Protein AF-G7HXC8-F1 (afdb_monomer)

Mean predicted aligned error: 6.3 Å

Foldseek 3Di:
DAEAEEEAAPDPPDDPVLLVLLLCLLCVVVVHDPLEYEYEYEHEQVVQQVVCCVPVVDGGHDFKDADADPCPDVVSLPADPPGPGSHRHYLTYMYGYLVLLCLLCVVLVHDSSLSSSLRSSLNSCVSVVQDCPDVVSQVVSLVSSLVSSVVSVVVCVVVVHDPDDDDDDQSSSDRVVSVVVSVVVSVVVVD

Radius of gyration: 16.71 Å; Cα contacts (8 Å, |Δi|>4): 286; chains: 1; bounding box: 44×48×40 Å

Solvent-accessible surface area (backbone atoms only — not comparable to full-atom values): 10752 Å² total; per-residue (Å²): 92,48,73,49,79,45,83,68,35,85,63,86,80,76,57,67,71,56,49,53,50,48,41,53,44,47,43,51,75,69,70,49,67,53,60,28,35,37,41,37,36,33,30,34,65,68,58,39,19,55,48,32,35,73,75,70,75,38,87,58,62,58,46,67,50,59,48,58,38,85,62,72,47,92,86,50,73,60,47,49,100,90,37,93,55,57,66,64,45,51,42,28,39,34,40,34,17,63,75,49,32,38,53,51,13,61,76,54,70,52,53,46,70,53,39,52,46,49,50,43,40,49,32,53,40,42,46,73,68,49,55,57,91,45,78,67,40,30,54,51,46,41,50,49,42,43,49,47,54,54,50,48,54,53,48,30,56,74,70,75,47,79,91,68,82,83,79,86,55,72,59,74,56,48,51,67,71,56,46,53,58,48,49,59,56,51,54,64,77,76,110

pLDDT: mean 87.11, std 13.37, range [40.25, 97.75]

Sequence (191 aa):
MSIEFFNESGFDGVNEEMLIDVASFALGAMDVSPDVELTMTCVDLETIEELHVRWMDLEGPTDVMSFPMDELTPGAMSPRPDSPEAGPAMLGDIVLCPAFAERQAQAAGHSLSHELALLTT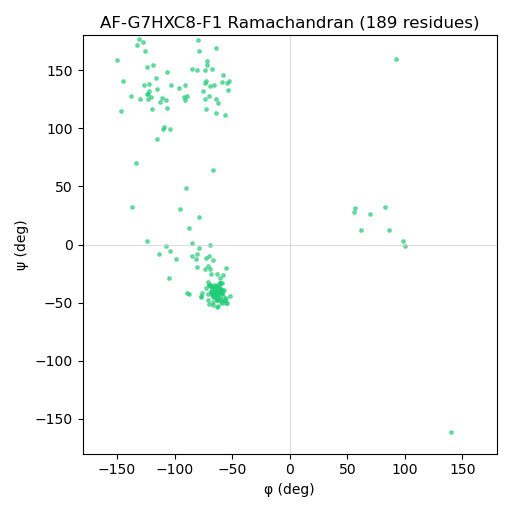HGCLHLLGYDHGTPAEEQEMFALQNELLADWYDSLAKRGLTFQPKPSGPKAFPSAADRETLDEQIDTDFN

Organism: NCBI:txid1110505

Structure (mmCIF, N/CA/C/O backbone):
data_AF-G7HXC8-F1
#
_entry.id   AF-G7HXC8-F1
#
loop_
_atom_site.group_PDB
_atom_site.id
_atom_site.type_symbol
_atom_site.label_atom_id
_atom_site.label_alt_id
_atom_site.label_comp_id
_atom_site.label_asym_id
_atom_site.label_entity_id
_atom_site.label_seq_id
_atom_site.pdbx_PDB_ins_code
_atom_site.Cartn_x
_atom_site.Cartn_y
_atom_site.Cartn_z
_atom_site.occupancy
_atom_site.B_iso_or_equiv
_atom_site.auth_seq_id
_atom_site.auth_comp_id
_atom_site.auth_asym_id
_atom_site.auth_atom_id
_atom_site.pdbx_PDB_model_num
ATOM 1 N N . MET A 1 1 ? -8.671 -15.935 -6.883 1.00 81.31 1 MET A N 1
ATOM 2 C CA . MET A 1 1 ? -7.461 -15.218 -6.453 1.00 81.31 1 MET A CA 1
ATOM 3 C C . MET A 1 1 ? -7.061 -15.818 -5.135 1.00 81.31 1 MET A C 1
ATOM 5 O O . MET A 1 1 ? -7.943 -15.995 -4.297 1.00 81.31 1 MET A O 1
ATOM 9 N N . SER A 1 2 ? -5.802 -16.212 -5.000 1.00 89.06 2 SER A N 1
ATOM 10 C CA . SER A 1 2 ? -5.265 -16.724 -3.744 1.00 89.06 2 SER A CA 1
ATOM 11 C C . SER A 1 2 ? -4.367 -15.646 -3.152 1.00 89.06 2 SER A C 1
ATOM 13 O O . SER A 1 2 ? -3.409 -15.234 -3.801 1.00 89.06 2 SER A O 1
ATOM 15 N N . ILE A 1 3 ? -4.722 -15.145 -1.971 1.00 93.44 3 ILE A N 1
ATOM 16 C CA . ILE A 1 3 ? -3.914 -14.173 -1.234 1.00 93.44 3 ILE A CA 1
ATOM 17 C C . ILE A 1 3 ? -3.560 -14.819 0.098 1.00 93.44 3 ILE A C 1
ATOM 19 O O . ILE A 1 3 ? -4.457 -15.127 0.887 1.00 93.44 3 ILE A O 1
ATOM 23 N N . GLU A 1 4 ? -2.272 -15.047 0.327 1.00 94.62 4 GLU A N 1
ATOM 24 C CA . GLU A 1 4 ? -1.758 -15.522 1.608 1.00 94.62 4 GLU A CA 1
ATOM 25 C C . GLU A 1 4 ? -1.269 -14.332 2.429 1.00 94.62 4 GLU A C 1
ATOM 27 O O . GLU A 1 4 ? -0.588 -13.450 1.908 1.00 94.62 4 GLU A O 1
ATOM 32 N N . PHE A 1 5 ? -1.634 -14.296 3.710 1.00 95.88 5 PHE A N 1
ATOM 33 C CA . PHE A 1 5 ? -1.244 -13.227 4.620 1.00 95.88 5 PHE A CA 1
ATOM 34 C C . PHE A 1 5 ? -0.498 -13.795 5.828 1.00 95.88 5 PHE A C 1
ATOM 36 O O . PHE A 1 5 ? -0.999 -14.702 6.497 1.00 95.88 5 PHE A O 1
ATOM 43 N N . PHE A 1 6 ? 0.670 -13.232 6.129 1.00 96.19 6 PHE A N 1
ATOM 44 C CA . PHE A 1 6 ? 1.490 -13.593 7.282 1.00 96.19 6 PHE A CA 1
ATOM 45 C C . PHE A 1 6 ? 1.759 -12.362 8.146 1.00 96.19 6 PHE A C 1
ATOM 47 O O . PHE A 1 6 ? 2.287 -11.357 7.674 1.00 96.19 6 PHE A O 1
ATOM 54 N N . ASN A 1 7 ? 1.424 -12.434 9.435 1.00 95.38 7 ASN A N 1
ATOM 55 C CA . ASN A 1 7 ? 1.772 -11.383 10.387 1.00 95.38 7 ASN A CA 1
ATOM 56 C C . ASN A 1 7 ? 2.945 -11.813 11.270 1.00 95.38 7 ASN A C 1
ATOM 58 O O . ASN A 1 7 ? 2.761 -12.514 12.265 1.00 95.38 7 ASN A O 1
ATOM 62 N N . GLU A 1 8 ? 4.140 -11.352 10.922 1.00 94.56 8 GLU A N 1
ATOM 63 C CA . GLU A 1 8 ? 5.376 -11.587 11.675 1.00 94.56 8 GLU A CA 1
ATOM 64 C C . GLU A 1 8 ? 5.856 -10.329 12.413 1.00 94.56 8 GLU A C 1
ATOM 66 O O . GLU A 1 8 ? 6.826 -10.378 13.159 1.00 94.56 8 GLU A O 1
ATOM 71 N N . SER A 1 9 ? 5.141 -9.209 12.276 1.00 91.81 9 SER A N 1
ATOM 72 C CA . SER A 1 9 ? 5.542 -7.918 12.847 1.00 91.81 9 SER A CA 1
ATOM 73 C C . SER A 1 9 ? 5.426 -7.830 14.370 1.00 91.81 9 SER A C 1
ATOM 75 O O . SER A 1 9 ? 5.959 -6.904 14.979 1.00 91.81 9 SER A O 1
ATOM 77 N N . GLY A 1 10 ? 4.652 -8.726 14.993 1.00 89.62 10 GLY A N 1
ATOM 78 C CA . GLY A 1 10 ? 4.292 -8.624 16.412 1.00 89.62 10 GLY A CA 1
ATOM 79 C C . GLY A 1 10 ? 3.483 -7.366 16.763 1.00 89.62 10 GLY A C 1
ATOM 80 O O . GLY A 1 10 ? 3.334 -7.052 17.944 1.00 89.62 10 GLY A O 1
ATOM 81 N N . PHE A 1 11 ? 2.978 -6.644 15.757 1.00 90.25 11 PHE A N 1
ATOM 82 C CA . PHE A 1 11 ? 2.294 -5.371 15.917 1.00 90.25 11 PHE A CA 1
ATOM 83 C C . PHE A 1 11 ? 0.781 -5.567 16.080 1.00 90.25 11 PHE A C 1
ATOM 85 O O . PHE A 1 11 ? 0.112 -6.165 15.230 1.00 90.25 11 PHE A O 1
ATOM 92 N N . ASP A 1 12 ? 0.226 -5.036 17.170 1.00 87.50 12 ASP A N 1
ATOM 93 C CA . ASP A 1 12 ? -1.214 -5.064 17.424 1.00 87.50 12 ASP A CA 1
ATOM 94 C C . ASP A 1 12 ? -1.958 -4.089 16.492 1.00 87.50 12 ASP A C 1
ATOM 96 O O . ASP A 1 12 ? -1.521 -2.967 16.256 1.00 87.50 12 ASP A O 1
ATOM 100 N N . GLY A 1 13 ? -3.136 -4.479 15.996 1.00 85.38 13 GLY A N 1
ATOM 101 C CA . GLY A 1 13 ? -4.000 -3.592 15.199 1.00 85.38 13 GLY A CA 1
ATOM 102 C C . GLY A 1 13 ? -3.910 -3.767 13.680 1.00 85.38 13 GLY A C 1
ATOM 103 O O . GLY A 1 13 ? -4.615 -3.069 12.946 1.00 85.38 13 GLY A O 1
ATOM 104 N N . VAL A 1 14 ? -3.120 -4.731 13.203 1.00 93.88 14 VAL A N 1
ATOM 105 C CA . VAL A 1 14 ? -3.188 -5.213 11.816 1.00 93.88 14 VAL A CA 1
ATOM 106 C C . VAL A 1 14 ? -4.491 -5.994 11.613 1.00 93.88 14 VAL A C 1
ATOM 108 O O . VAL A 1 14 ? -4.804 -6.904 12.379 1.00 93.88 14 VAL A O 1
ATOM 111 N N . ASN A 1 15 ? -5.266 -5.631 10.590 1.00 95.50 15 ASN A N 1
ATOM 112 C CA . ASN A 1 15 ? -6.496 -6.331 10.220 1.00 95.50 15 ASN A CA 1
ATOM 113 C C . ASN A 1 15 ? -6.279 -7.085 8.904 1.00 95.50 15 ASN A C 1
ATOM 115 O O . ASN A 1 15 ? -6.324 -6.489 7.832 1.00 95.50 15 ASN A O 1
ATOM 119 N N . GLU A 1 16 ? -6.054 -8.391 9.006 1.00 95.50 16 GLU A N 1
ATOM 120 C CA . GLU A 1 16 ? -5.715 -9.259 7.872 1.00 95.50 16 GLU A CA 1
ATOM 121 C C . GLU A 1 16 ? -6.855 -9.345 6.847 1.00 95.50 16 GLU A C 1
ATOM 123 O O . GLU A 1 16 ? -6.623 -9.238 5.646 1.00 95.50 16 GLU A O 1
ATOM 128 N N . GLU A 1 17 ? -8.104 -9.463 7.314 1.00 96.19 17 GLU A N 1
ATOM 129 C CA . GLU A 1 17 ? -9.287 -9.535 6.446 1.00 96.19 17 GLU A CA 1
ATOM 130 C C . GLU A 1 17 ? -9.428 -8.267 5.596 1.00 96.19 17 GLU A C 1
ATOM 132 O O . GLU A 1 17 ? -9.717 -8.339 4.403 1.00 96.19 17 GLU A O 1
ATOM 137 N N . MET A 1 18 ? -9.170 -7.106 6.201 1.00 96.94 18 MET A N 1
ATOM 138 C CA . MET A 1 18 ? -9.193 -5.820 5.511 1.00 96.94 18 MET A CA 1
ATOM 139 C C . MET A 1 18 ? -8.110 -5.731 4.429 1.00 96.94 18 MET A C 1
ATOM 141 O O . MET A 1 18 ? -8.404 -5.271 3.326 1.00 96.94 18 MET A O 1
ATOM 145 N N . LEU A 1 19 ? -6.893 -6.203 4.721 1.00 97.50 19 LEU A N 1
ATOM 146 C CA . LEU A 1 19 ? -5.766 -6.168 3.782 1.00 97.50 19 LEU A CA 1
ATOM 147 C C . LEU A 1 19 ? -5.978 -7.110 2.594 1.00 97.50 19 LEU A C 1
ATOM 149 O O . LEU A 1 19 ? -5.755 -6.728 1.446 1.00 97.50 19 LEU A O 1
ATOM 153 N N . ILE A 1 20 ? -6.508 -8.305 2.852 1.00 97.06 20 ILE A N 1
ATOM 154 C CA . ILE A 1 20 ? -6.885 -9.249 1.797 1.00 97.06 20 ILE A CA 1
ATOM 155 C C . ILE A 1 20 ? -8.023 -8.677 0.936 1.00 97.06 20 ILE A C 1
ATOM 157 O O . ILE A 1 20 ? -7.990 -8.817 -0.289 1.00 97.06 20 ILE A O 1
ATOM 161 N N . ASP A 1 21 ? -9.026 -8.026 1.538 1.00 97.56 21 ASP A N 1
ATOM 162 C CA . ASP A 1 21 ? -10.166 -7.461 0.802 1.00 97.56 21 ASP A CA 1
ATOM 163 C C . ASP A 1 21 ? -9.754 -6.278 -0.089 1.00 97.56 21 ASP A C 1
ATOM 165 O O . ASP A 1 21 ? -10.160 -6.239 -1.252 1.00 97.56 21 ASP A O 1
ATOM 169 N N . VAL A 1 22 ? -8.917 -5.355 0.407 1.00 97.75 22 VAL A N 1
ATOM 170 C CA . VAL A 1 22 ? -8.426 -4.224 -0.402 1.00 97.75 22 VAL A CA 1
ATOM 171 C C . VAL A 1 22 ? -7.498 -4.687 -1.526 1.00 97.75 22 VAL A C 1
ATOM 173 O O . VAL A 1 22 ? -7.668 -4.235 -2.656 1.00 97.75 22 VAL A O 1
ATOM 176 N N . ALA A 1 23 ? -6.594 -5.643 -1.273 1.00 97.06 23 ALA A N 1
ATOM 177 C CA . ALA A 1 23 ? -5.738 -6.217 -2.313 1.00 97.06 23 ALA A CA 1
ATOM 178 C C . ALA A 1 23 ? -6.567 -6.934 -3.391 1.00 97.06 23 ALA A C 1
ATOM 180 O O . ALA A 1 23 ? -6.403 -6.684 -4.585 1.00 97.06 23 ALA A O 1
ATOM 181 N N . SER A 1 24 ? -7.530 -7.765 -2.972 1.00 96.12 24 SER A N 1
ATOM 182 C CA . SER A 1 24 ? -8.457 -8.447 -3.888 1.00 96.12 24 SER A CA 1
ATOM 183 C C . SER A 1 24 ? -9.254 -7.455 -4.733 1.00 96.12 24 SER A C 1
ATOM 185 O O . SER A 1 24 ? -9.476 -7.686 -5.922 1.00 96.12 24 SER A O 1
ATOM 187 N N . PHE A 1 25 ? -9.705 -6.354 -4.123 1.00 97.06 25 PHE A N 1
ATOM 188 C CA . PHE A 1 25 ? -10.437 -5.308 -4.822 1.00 97.06 25 PHE A CA 1
ATOM 189 C C . PHE A 1 25 ? -9.556 -4.587 -5.842 1.00 97.06 25 PHE A C 1
ATOM 191 O O . PHE A 1 25 ? -9.966 -4.469 -6.993 1.00 97.06 25 PHE A O 1
ATOM 198 N N . ALA A 1 26 ? -8.362 -4.140 -5.443 1.00 96.44 26 ALA A N 1
ATOM 199 C CA . ALA A 1 26 ? -7.441 -3.415 -6.312 1.00 96.44 26 ALA A CA 1
ATOM 200 C C . ALA A 1 26 ? -7.048 -4.259 -7.533 1.00 96.44 26 ALA A C 1
ATOM 202 O O . ALA A 1 26 ? -7.210 -3.814 -8.666 1.00 96.44 26 ALA A O 1
ATOM 203 N N . LEU A 1 27 ? -6.630 -5.511 -7.324 1.00 94.38 27 LEU A N 1
ATOM 204 C CA . LEU A 1 27 ? -6.273 -6.418 -8.418 1.00 94.38 27 LEU A CA 1
ATOM 205 C C . LEU A 1 27 ? -7.479 -6.748 -9.312 1.00 94.38 27 LEU A C 1
ATOM 207 O O . LEU A 1 27 ? -7.360 -6.765 -10.535 1.00 94.38 27 LEU A O 1
ATOM 211 N N . GLY A 1 28 ? -8.657 -6.966 -8.722 1.00 94.19 28 GLY A N 1
ATOM 212 C CA . GLY A 1 28 ? -9.883 -7.220 -9.480 1.00 94.19 28 GLY A CA 1
ATOM 213 C C . GLY A 1 28 ? -10.341 -6.021 -10.317 1.00 94.19 28 GLY A C 1
ATOM 214 O O . GLY A 1 28 ? -10.808 -6.206 -11.436 1.00 94.19 28 GLY A O 1
ATOM 215 N N . ALA A 1 29 ? -10.189 -4.797 -9.803 1.00 94.69 29 ALA A N 1
ATOM 216 C CA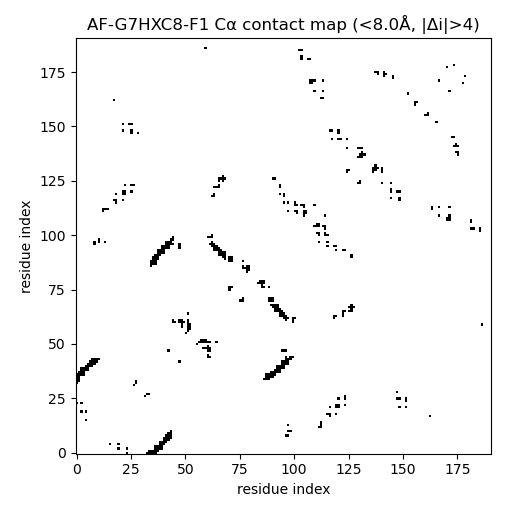 . ALA A 1 29 ? -10.494 -3.565 -10.531 1.00 94.69 29 ALA A CA 1
ATOM 217 C C . ALA A 1 29 ? -9.523 -3.314 -11.698 1.00 94.69 29 ALA A C 1
ATOM 219 O O . ALA A 1 29 ? -9.905 -2.688 -12.683 1.00 94.69 29 ALA A O 1
ATOM 220 N N . MET A 1 30 ? -8.305 -3.854 -11.609 1.00 93.31 30 MET A N 1
ATOM 221 C CA . MET A 1 30 ? -7.284 -3.826 -12.661 1.00 93.31 30 MET A CA 1
ATOM 222 C C . MET A 1 30 ? -7.391 -5.003 -13.650 1.00 93.31 30 MET A C 1
ATOM 224 O O . MET A 1 30 ? -6.452 -5.261 -14.401 1.00 93.31 30 MET A O 1
ATOM 228 N N . ASP A 1 31 ? -8.517 -5.730 -13.651 1.00 89.31 31 ASP A N 1
ATOM 229 C CA . ASP A 1 31 ? -8.783 -6.890 -14.518 1.00 89.31 31 ASP A CA 1
ATOM 230 C C . ASP A 1 31 ? -7.726 -8.013 -14.410 1.00 89.31 31 ASP A C 1
ATOM 232 O O . ASP A 1 31 ? -7.509 -8.794 -15.344 1.00 89.31 31 ASP A O 1
ATOM 236 N N . VAL A 1 32 ? -7.073 -8.140 -13.249 1.00 87.62 32 VAL A N 1
ATOM 237 C CA . VAL A 1 32 ? -6.122 -9.226 -12.987 1.00 87.62 32 VAL A CA 1
ATOM 238 C C . VAL A 1 32 ? -6.874 -10.551 -12.891 1.00 87.62 32 VAL A C 1
ATOM 240 O O . VAL A 1 32 ? -7.924 -10.658 -12.250 1.00 87.62 32 VAL A O 1
ATOM 243 N N . SER A 1 33 ? -6.322 -11.589 -13.526 1.00 84.62 33 SER A N 1
ATOM 244 C CA . SER A 1 33 ? -6.901 -12.933 -13.491 1.00 84.62 33 SER A CA 1
ATOM 245 C C . SER A 1 33 ? -7.109 -13.403 -12.046 1.00 84.62 33 SER A C 1
ATOM 247 O O . SER A 1 33 ? -6.224 -13.230 -11.210 1.00 84.62 33 SER A O 1
ATOM 249 N N . PRO A 1 34 ? -8.230 -14.068 -11.722 1.00 82.69 34 PRO A N 1
ATOM 250 C CA . PRO A 1 34 ? -8.385 -14.707 -10.424 1.00 82.69 34 PRO A CA 1
ATOM 251 C C . PRO A 1 34 ? -7.416 -15.886 -10.231 1.00 82.69 34 PRO A C 1
ATOM 253 O O . PRO A 1 34 ? -7.268 -16.337 -9.099 1.00 82.69 34 PRO A O 1
ATOM 256 N N . ASP A 1 35 ? -6.754 -16.375 -11.276 1.00 83.94 35 ASP A N 1
ATOM 257 C CA . ASP A 1 35 ? -5.786 -17.475 -11.199 1.00 83.94 35 ASP A CA 1
ATOM 258 C C . ASP A 1 35 ? -4.359 -16.950 -10.954 1.00 83.94 35 ASP A C 1
ATOM 260 O O . ASP A 1 35 ? -3.415 -17.316 -11.655 1.00 83.94 35 ASP A O 1
ATOM 264 N N . VAL A 1 36 ? -4.220 -16.055 -9.971 1.00 85.44 36 VAL A N 1
ATOM 265 C CA . VAL A 1 36 ? -2.932 -15.537 -9.487 1.00 85.44 36 VAL A CA 1
ATOM 266 C C . VAL A 1 36 ? -2.772 -15.751 -7.984 1.00 85.44 36 VAL A C 1
ATOM 268 O O . VAL A 1 36 ? -3.765 -15.807 -7.242 1.00 85.44 36 VAL A O 1
ATOM 271 N N . GLU A 1 37 ? -1.514 -15.856 -7.564 1.00 89.81 37 GLU A N 1
ATOM 272 C CA . GLU A 1 37 ? -1.070 -15.969 -6.173 1.00 89.81 37 GLU A CA 1
ATOM 273 C C . GLU A 1 37 ? -0.329 -14.691 -5.747 1.00 89.81 37 GLU A C 1
ATOM 275 O O . GLU A 1 37 ? 0.608 -14.260 -6.421 1.00 89.81 37 GLU A O 1
ATOM 280 N N . LEU A 1 38 ? -0.767 -14.086 -4.639 1.00 92.94 38 LEU A N 1
ATOM 281 C CA . LEU A 1 38 ? -0.138 -12.936 -3.981 1.00 92.94 38 LEU A CA 1
ATOM 282 C C . LEU A 1 38 ? 0.201 -13.317 -2.538 1.00 92.94 38 LEU A C 1
ATOM 284 O O . LEU A 1 38 ? -0.675 -13.794 -1.813 1.00 92.94 38 LEU A O 1
ATOM 288 N N . THR A 1 39 ? 1.424 -13.031 -2.101 1.00 95.75 39 THR A N 1
ATOM 289 C CA . THR A 1 39 ? 1.787 -13.105 -0.681 1.00 95.75 39 THR A CA 1
ATOM 290 C C . THR A 1 39 ? 1.850 -11.707 -0.092 1.00 95.75 39 THR A C 1
ATOM 292 O O . THR A 1 39 ? 2.413 -10.788 -0.683 1.00 95.75 39 THR A O 1
ATOM 295 N N . MET A 1 40 ? 1.307 -11.539 1.105 1.00 96.94 40 MET A N 1
ATOM 296 C CA . MET A 1 40 ? 1.439 -10.324 1.891 1.00 96.94 40 MET A CA 1
ATOM 297 C C . MET A 1 40 ? 2.020 -10.663 3.259 1.00 96.94 40 MET A C 1
ATOM 299 O O . MET A 1 40 ? 1.492 -11.524 3.960 1.00 96.94 40 MET A O 1
ATOM 303 N N . THR A 1 41 ? 3.068 -9.955 3.668 1.00 97.44 41 THR A N 1
ATOM 304 C CA . THR A 1 41 ? 3.729 -10.192 4.954 1.00 97.44 41 THR A CA 1
ATOM 305 C C . THR A 1 41 ? 3.890 -8.889 5.718 1.00 97.44 41 THR A C 1
ATOM 307 O O . THR A 1 41 ? 4.494 -7.943 5.223 1.00 97.44 41 THR A O 1
ATOM 310 N N . CYS A 1 42 ? 3.391 -8.829 6.950 1.00 97.62 42 CYS A N 1
ATOM 311 C CA . CYS A 1 42 ? 3.743 -7.758 7.876 1.00 97.62 42 CYS A CA 1
ATOM 312 C C . CYS A 1 42 ? 4.982 -8.149 8.678 1.00 97.62 42 CYS A C 1
ATOM 314 O O . CYS A 1 42 ? 4.979 -9.198 9.318 1.00 97.62 42 CYS A O 1
ATOM 316 N N . VAL A 1 43 ? 5.994 -7.285 8.706 1.00 97.31 43 VAL A N 1
ATOM 317 C CA . VAL A 1 43 ? 7.255 -7.489 9.435 1.00 97.31 43 VAL A CA 1
ATOM 318 C C . VAL A 1 43 ? 7.548 -6.319 10.379 1.00 97.31 43 VAL A C 1
ATOM 320 O O . VAL A 1 43 ? 6.887 -5.278 10.326 1.00 97.31 43 VAL A O 1
ATOM 323 N N . ASP A 1 44 ? 8.502 -6.503 11.289 1.00 95.75 44 ASP A N 1
ATOM 324 C CA . ASP A 1 44 ? 8.968 -5.437 12.176 1.00 95.75 44 ASP A CA 1
ATOM 325 C C . ASP A 1 44 ? 9.967 -4.490 11.478 1.00 95.75 44 ASP A C 1
ATOM 327 O O . ASP A 1 44 ? 10.310 -4.658 10.306 1.00 95.75 44 ASP A O 1
ATOM 331 N N . LEU A 1 45 ? 10.384 -3.440 12.191 1.00 94.12 45 LEU A N 1
ATOM 332 C CA . LEU A 1 45 ? 11.286 -2.410 11.661 1.00 94.12 45 LEU A CA 1
ATOM 333 C C . LEU A 1 45 ? 12.677 -2.958 11.317 1.00 94.12 45 LEU A C 1
ATOM 335 O O . LEU A 1 45 ? 13.228 -2.590 10.288 1.00 94.12 45 LEU A O 1
ATOM 339 N N . GLU A 1 46 ? 13.225 -3.833 12.164 1.00 94.06 46 GLU A N 1
ATOM 340 C CA . GLU A 1 46 ? 14.555 -4.423 11.959 1.00 94.06 46 GLU A CA 1
ATOM 341 C C . GLU A 1 46 ? 14.555 -5.290 10.696 1.00 94.06 46 GLU A C 1
ATOM 343 O O . GLU A 1 46 ? 15.412 -5.147 9.828 1.00 94.06 46 GLU A O 1
ATOM 348 N N . THR A 1 47 ? 13.522 -6.117 10.535 1.00 94.75 47 THR A N 1
ATOM 349 C CA . THR A 1 47 ? 13.372 -6.995 9.375 1.00 94.75 47 THR A CA 1
ATOM 350 C C . THR A 1 47 ? 13.204 -6.204 8.079 1.00 94.75 47 THR A C 1
ATOM 352 O O . THR A 1 47 ? 13.825 -6.553 7.073 1.00 94.75 47 THR A O 1
ATOM 355 N N . ILE A 1 48 ? 12.378 -5.147 8.060 1.00 94.44 48 ILE A N 1
ATOM 356 C CA . ILE A 1 48 ? 12.189 -4.375 6.823 1.00 94.44 48 ILE A CA 1
ATOM 357 C C . ILE A 1 48 ? 13.433 -3.564 6.457 1.00 94.44 48 ILE A C 1
ATOM 359 O O . ILE A 1 48 ? 13.750 -3.467 5.278 1.00 94.44 48 ILE A O 1
ATOM 363 N N . GLU A 1 49 ? 14.176 -3.048 7.438 1.00 93.75 49 GLU A N 1
ATOM 364 C CA . GLU A 1 49 ? 15.460 -2.376 7.208 1.00 93.75 49 GLU A CA 1
ATOM 365 C C . GLU A 1 49 ? 16.497 -3.343 6.616 1.00 93.75 49 GLU A C 1
ATOM 367 O O . GLU A 1 49 ? 17.147 -3.027 5.617 1.00 93.75 49 GLU A O 1
ATOM 372 N N . GLU A 1 50 ? 16.605 -4.564 7.153 1.00 93.69 50 GLU A N 1
ATOM 373 C CA . GLU A 1 50 ? 17.480 -5.596 6.586 1.00 93.69 50 GLU A CA 1
ATOM 374 C C . GLU A 1 50 ? 17.113 -5.932 5.133 1.00 93.69 50 GLU A C 1
ATOM 376 O O . GLU A 1 50 ? 17.999 -6.109 4.288 1.00 93.69 50 GLU A O 1
ATOM 381 N N . LEU A 1 51 ? 15.815 -6.023 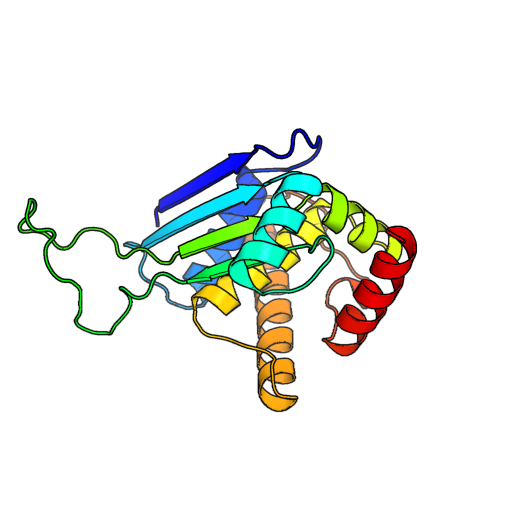4.823 1.00 93.25 51 LEU A N 1
ATOM 382 C CA . LEU A 1 51 ? 15.333 -6.257 3.462 1.00 93.25 51 LEU A CA 1
ATOM 383 C C . LEU A 1 51 ? 15.625 -5.067 2.544 1.00 93.25 51 LEU A C 1
ATOM 385 O O . LEU A 1 51 ? 16.062 -5.282 1.411 1.00 93.25 51 LEU A O 1
ATOM 389 N N . HIS A 1 52 ? 15.427 -3.843 3.028 1.00 92.62 52 HIS A N 1
ATOM 390 C CA . HIS A 1 52 ? 15.655 -2.615 2.276 1.00 92.62 52 HIS A CA 1
ATOM 391 C C . HIS A 1 52 ? 17.126 -2.487 1.866 1.00 92.62 52 HIS A C 1
ATOM 393 O O . HIS A 1 52 ? 17.427 -2.351 0.677 1.00 92.62 52 HIS A O 1
ATOM 399 N N . VAL A 1 53 ? 18.053 -2.717 2.801 1.00 92.50 53 VAL A N 1
ATOM 400 C CA . VAL A 1 53 ? 19.493 -2.761 2.509 1.00 92.50 53 VAL A CA 1
ATOM 401 C C . VAL A 1 53 ? 19.820 -3.906 1.551 1.00 92.50 53 VAL A C 1
ATOM 403 O O . VAL A 1 53 ? 20.524 -3.723 0.560 1.00 92.50 53 VAL A O 1
ATOM 406 N N . ARG A 1 54 ? 19.304 -5.112 1.812 1.00 92.06 54 ARG A N 1
ATOM 407 C CA . ARG A 1 54 ? 19.655 -6.307 1.034 1.00 92.06 54 ARG A CA 1
ATOM 408 C C . ARG A 1 54 ? 19.212 -6.236 -0.426 1.00 92.06 54 ARG A C 1
ATOM 410 O O . ARG A 1 54 ? 19.914 -6.775 -1.284 1.00 92.06 54 ARG A O 1
ATOM 417 N N . TRP A 1 55 ? 18.040 -5.668 -0.692 1.00 89.75 55 TRP A N 1
ATOM 418 C CA . TRP A 1 55 ? 17.421 -5.694 -2.018 1.00 89.75 55 TRP A CA 1
ATOM 419 C C . TRP A 1 55 ? 17.508 -4.365 -2.766 1.00 89.75 55 TRP A C 1
ATOM 421 O O . TRP A 1 55 ? 17.556 -4.395 -3.994 1.00 89.75 55 TRP A O 1
ATOM 431 N N . MET A 1 56 ? 17.555 -3.231 -2.061 1.00 87.12 56 MET A N 1
ATOM 432 C CA . MET A 1 56 ? 17.598 -1.895 -2.669 1.00 87.12 56 MET A CA 1
ATOM 433 C C . MET A 1 56 ? 18.919 -1.148 -2.432 1.00 87.12 56 MET A C 1
ATOM 435 O O . MET A 1 56 ? 19.133 -0.125 -3.074 1.00 87.12 56 MET A O 1
ATOM 439 N N . ASP A 1 57 ? 19.826 -1.664 -1.588 1.00 88.88 57 ASP A N 1
ATOM 440 C CA . ASP A 1 57 ? 21.091 -0.998 -1.207 1.00 88.88 57 ASP A CA 1
ATOM 441 C C . ASP A 1 57 ? 20.858 0.400 -0.592 1.00 88.88 57 ASP A C 1
ATOM 443 O O . ASP A 1 57 ? 21.663 1.319 -0.751 1.00 88.88 57 ASP A O 1
ATOM 447 N N . LEU A 1 58 ? 19.723 0.558 0.101 1.00 85.06 58 LEU A N 1
ATOM 448 C CA . LEU A 1 58 ? 19.308 1.775 0.797 1.00 85.06 58 LEU A CA 1
ATOM 449 C C . LEU A 1 58 ? 19.255 1.517 2.306 1.00 85.06 58 LEU A C 1
ATOM 451 O O . LEU A 1 58 ? 18.745 0.491 2.751 1.00 85.06 58 LEU A O 1
ATOM 455 N N . GLU A 1 59 ? 19.820 2.439 3.086 1.00 87.56 59 GLU A N 1
ATOM 456 C CA . GLU A 1 59 ? 19.829 2.369 4.551 1.00 87.56 59 GLU A CA 1
ATOM 457 C C . GLU A 1 59 ? 18.492 2.847 5.141 1.00 87.56 59 GLU A C 1
ATOM 459 O O . GLU A 1 59 ? 17.846 3.735 4.586 1.00 87.56 59 GLU A O 1
ATOM 464 N N . GLY A 1 60 ? 18.122 2.294 6.301 1.00 85.44 60 GLY A N 1
ATOM 465 C CA . GLY A 1 60 ? 16.927 2.673 7.056 1.00 85.44 60 GLY A CA 1
ATOM 466 C C . GLY A 1 60 ? 15.677 1.843 6.726 1.00 85.44 60 GLY A C 1
ATOM 467 O O . GLY A 1 60 ? 15.610 1.187 5.682 1.00 85.44 60 GLY A O 1
ATOM 468 N N . PRO A 1 61 ? 14.681 1.820 7.628 1.00 89.88 61 PRO A N 1
ATOM 469 C CA . PRO A 1 61 ? 13.424 1.120 7.397 1.00 89.88 61 PRO A CA 1
ATOM 470 C C . PRO A 1 61 ? 12.564 1.846 6.357 1.00 89.88 61 PRO A C 1
ATOM 472 O O . PRO A 1 61 ? 12.680 3.051 6.165 1.00 89.88 61 PRO A O 1
ATOM 475 N N . THR A 1 62 ? 11.652 1.108 5.733 1.00 91.50 62 THR A N 1
ATOM 476 C CA . THR A 1 62 ? 10.618 1.656 4.848 1.00 91.50 62 THR A CA 1
ATOM 477 C C . THR A 1 62 ? 9.236 1.156 5.285 1.00 91.50 62 THR A C 1
ATOM 479 O O . THR A 1 62 ? 9.109 0.361 6.221 1.00 91.50 62 THR A O 1
ATOM 482 N N . ASP A 1 63 ? 8.185 1.650 4.652 1.00 92.38 63 ASP A N 1
ATOM 483 C CA . ASP A 1 63 ? 6.788 1.341 4.941 1.00 92.38 63 ASP A CA 1
ATOM 484 C C . ASP A 1 63 ? 6.276 0.104 4.190 1.00 92.38 63 ASP A C 1
ATOM 486 O O . ASP A 1 63 ? 5.585 -0.740 4.777 1.00 92.38 63 ASP A O 1
ATOM 490 N N . VAL A 1 64 ? 6.621 -0.016 2.908 1.00 94.62 64 VAL A N 1
ATOM 491 C CA . VAL A 1 64 ? 6.221 -1.095 2.012 1.00 94.62 64 VAL A CA 1
ATOM 492 C C . VAL A 1 64 ? 7.335 -1.442 1.027 1.00 94.62 64 VAL A C 1
ATOM 494 O O . VAL A 1 64 ? 7.996 -0.583 0.458 1.00 94.62 64 VAL A O 1
ATOM 497 N N . MET A 1 65 ? 7.507 -2.733 0.764 1.00 94.19 65 MET A N 1
ATOM 498 C CA . MET A 1 65 ? 8.328 -3.240 -0.333 1.00 94.19 65 MET A CA 1
ATOM 499 C C . MET A 1 65 ? 7.496 -4.192 -1.182 1.00 94.19 65 MET A C 1
ATOM 501 O O . MET A 1 65 ? 6.763 -5.022 -0.648 1.00 94.19 65 MET A O 1
ATOM 505 N N . SER A 1 66 ? 7.621 -4.090 -2.502 1.00 93.69 66 SER A N 1
ATOM 506 C CA . SER A 1 66 ? 6.926 -4.974 -3.442 1.00 93.69 66 SER A CA 1
ATOM 507 C C . SER A 1 66 ? 7.936 -5.723 -4.297 1.00 93.69 66 SER A C 1
ATOM 509 O O . SER A 1 66 ? 8.807 -5.116 -4.916 1.00 93.69 66 SER A O 1
ATOM 511 N N . PHE A 1 67 ? 7.816 -7.046 -4.330 1.00 91.75 67 PHE A N 1
ATOM 512 C CA . PHE A 1 67 ? 8.702 -7.948 -5.055 1.00 91.75 67 PHE A CA 1
ATOM 513 C C . PHE A 1 67 ? 7.911 -8.649 -6.165 1.00 91.75 67 PHE A C 1
ATOM 515 O O . PHE A 1 67 ? 7.313 -9.699 -5.914 1.00 91.75 67 PHE A O 1
ATOM 522 N N . PRO A 1 68 ? 7.860 -8.080 -7.383 1.00 87.38 68 PRO A N 1
ATOM 523 C CA . PRO A 1 68 ? 7.186 -8.720 -8.506 1.00 87.38 68 PRO A CA 1
ATOM 524 C C . PRO A 1 68 ? 7.906 -10.011 -8.902 1.00 87.38 68 PRO A C 1
ATOM 526 O O . PRO A 1 68 ? 9.136 -10.054 -8.980 1.00 87.38 68 PRO A O 1
ATOM 529 N N . MET A 1 69 ? 7.138 -11.064 -9.183 1.00 81.25 69 MET A N 1
ATOM 530 C CA . MET A 1 69 ? 7.679 -12.315 -9.714 1.00 81.25 69 MET A CA 1
ATOM 531 C C . MET A 1 69 ? 7.647 -12.305 -11.249 1.00 81.25 69 MET A C 1
ATOM 533 O O . MET A 1 69 ? 6.614 -12.081 -11.876 1.00 81.25 69 MET A O 1
ATOM 537 N N . ASP A 1 70 ? 8.800 -12.580 -11.863 1.00 54.53 70 ASP A N 1
ATOM 538 C CA . ASP A 1 70 ? 9.086 -12.403 -13.303 1.00 54.53 70 ASP A CA 1
ATOM 539 C C . ASP A 1 70 ? 8.328 -13.387 -14.236 1.00 54.53 70 ASP A C 1
ATOM 541 O O . ASP A 1 70 ? 8.445 -13.347 -15.462 1.00 54.53 70 ASP A O 1
ATOM 545 N N . GLU A 1 71 ? 7.513 -14.296 -13.685 1.00 52.22 71 GLU A N 1
ATOM 546 C CA . GLU A 1 71 ? 6.787 -15.312 -14.466 1.00 52.22 71 GLU A CA 1
ATOM 547 C C . GLU A 1 71 ? 5.521 -14.780 -15.170 1.00 52.22 71 GLU A C 1
ATOM 549 O O . GLU A 1 71 ? 4.917 -15.492 -15.973 1.00 52.22 71 GLU A O 1
ATOM 554 N N . LEU A 1 72 ? 5.153 -13.506 -14.985 1.00 51.06 72 LEU A N 1
ATOM 555 C CA . LEU A 1 72 ? 4.009 -12.873 -15.661 1.00 51.06 72 LEU A CA 1
ATOM 556 C C . LEU A 1 72 ? 4.280 -12.444 -17.115 1.00 51.06 72 LEU A C 1
ATOM 558 O O . LEU A 1 72 ? 3.577 -11.594 -17.666 1.00 51.06 72 LEU A O 1
ATOM 562 N N . THR A 1 73 ? 5.258 -13.051 -17.796 1.00 44.25 73 THR A N 1
ATOM 563 C CA . THR A 1 73 ? 5.432 -12.822 -19.236 1.00 44.25 73 THR A CA 1
ATOM 564 C C . THR A 1 73 ? 4.190 -13.346 -19.983 1.00 44.25 73 THR A C 1
ATOM 566 O O . THR A 1 73 ? 3.861 -14.531 -19.860 1.00 44.25 73 THR A O 1
ATOM 569 N N . PRO A 1 74 ? 3.495 -12.534 -20.805 1.00 40.25 74 PRO A N 1
ATOM 570 C CA . PRO A 1 74 ? 2.348 -12.995 -21.583 1.00 40.25 74 PRO A CA 1
ATOM 571 C C . PRO A 1 74 ? 2.731 -14.192 -22.470 1.00 40.25 74 PRO A C 1
ATOM 573 O O . PRO A 1 74 ? 3.504 -14.060 -23.418 1.00 40.25 74 PRO A O 1
ATOM 576 N N . GLY A 1 75 ? 2.199 -15.376 -22.150 1.00 42.28 75 GLY A N 1
ATOM 577 C CA . GLY A 1 75 ? 2.517 -16.637 -22.836 1.00 42.28 75 GLY A CA 1
ATOM 578 C C . GLY A 1 75 ? 3.520 -17.552 -22.118 1.00 42.28 75 GLY A C 1
ATOM 579 O O . GLY A 1 75 ? 3.754 -18.656 -22.605 1.00 42.28 75 GLY A O 1
ATOM 580 N N . ALA A 1 76 ? 4.057 -17.151 -20.962 1.00 45.88 76 ALA A N 1
ATOM 581 C CA . ALA A 1 76 ? 4.945 -17.957 -20.119 1.00 45.88 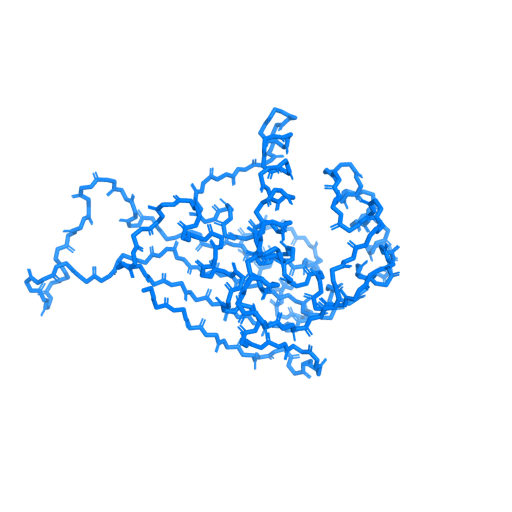76 ALA A CA 1
ATOM 582 C C . ALA A 1 76 ? 4.215 -18.698 -18.985 1.00 45.88 76 ALA A C 1
ATOM 584 O O . ALA A 1 76 ? 4.819 -19.010 -17.965 1.00 45.88 76 ALA A O 1
ATOM 585 N N . MET A 1 77 ? 2.950 -19.076 -19.199 1.00 49.22 77 MET A N 1
ATOM 586 C CA . MET A 1 77 ? 2.285 -20.153 -18.451 1.00 49.22 77 MET A CA 1
ATOM 587 C C . MET A 1 77 ? 2.968 -21.489 -18.799 1.00 49.22 77 MET A C 1
ATOM 589 O O . MET A 1 77 ? 2.404 -22.347 -19.480 1.00 49.22 77 MET A O 1
ATOM 593 N N . SER A 1 78 ? 4.243 -21.627 -18.436 1.00 47.38 78 SER A N 1
ATOM 594 C CA . SER A 1 78 ? 4.987 -22.861 -18.625 1.00 47.38 78 SER A CA 1
ATOM 595 C C . SER A 1 78 ? 4.483 -23.851 -17.580 1.00 47.38 78 SER A C 1
ATOM 597 O O . SER A 1 78 ? 4.481 -23.523 -16.394 1.00 47.38 78 SER A O 1
ATOM 599 N N . PRO A 1 79 ? 4.038 -25.052 -17.981 1.00 51.31 79 PRO A N 1
ATOM 600 C CA . PRO A 1 79 ? 3.687 -26.093 -17.028 1.00 51.31 79 PRO A CA 1
ATOM 601 C C . PRO A 1 79 ? 4.868 -26.321 -16.085 1.00 51.31 79 PRO A C 1
ATOM 603 O O . PRO A 1 79 ? 6.012 -26.439 -16.545 1.00 51.31 79 PRO A O 1
ATOM 606 N N . ARG A 1 80 ? 4.609 -26.383 -14.774 1.00 55.25 80 ARG A N 1
ATOM 607 C CA . ARG A 1 80 ? 5.649 -26.795 -13.828 1.00 55.25 80 ARG A CA 1
ATOM 608 C C . ARG A 1 80 ? 6.129 -28.203 -14.238 1.00 55.25 80 ARG A C 1
ATOM 610 O O . ARG A 1 80 ? 5.323 -28.996 -14.727 1.00 55.25 80 ARG A O 1
ATOM 617 N N . PRO A 1 81 ? 7.416 -28.562 -14.078 1.00 54.47 81 PRO A N 1
ATOM 618 C CA . PRO A 1 81 ? 7.939 -29.863 -14.527 1.00 54.47 81 PRO A CA 1
ATOM 619 C C . PRO A 1 81 ? 7.187 -31.085 -13.966 1.00 54.47 81 PRO A C 1
ATOM 621 O O . PRO A 1 81 ? 7.289 -32.185 -14.510 1.00 54.47 81 PRO A O 1
ATOM 624 N N . ASP A 1 82 ? 6.460 -30.893 -12.869 1.00 63.53 82 ASP A N 1
ATOM 625 C CA . ASP A 1 82 ? 5.687 -31.864 -12.105 1.00 63.53 82 ASP A CA 1
ATOM 626 C C . ASP A 1 82 ? 4.163 -31.783 -12.322 1.00 63.53 82 ASP A C 1
ATOM 628 O O . ASP A 1 82 ? 3.451 -32.669 -11.846 1.00 63.53 82 ASP A O 1
ATOM 632 N N . SER A 1 83 ? 3.651 -30.795 -13.070 1.00 52.62 83 SER A N 1
ATOM 633 C CA . SER A 1 83 ? 2.222 -30.673 -13.377 1.00 52.62 83 SER A CA 1
ATOM 634 C C . SER A 1 83 ? 1.970 -30.275 -14.838 1.00 52.62 83 SER A C 1
ATOM 636 O O . SER A 1 83 ? 2.507 -29.277 -15.311 1.00 52.62 83 SER A O 1
ATOM 638 N N . PRO A 1 84 ? 1.128 -31.019 -15.581 1.00 53.88 84 PRO A N 1
ATOM 639 C CA . PRO A 1 84 ? 0.765 -30.674 -16.955 1.00 53.88 84 PRO A CA 1
ATOM 640 C C . PRO A 1 84 ? -0.185 -29.468 -17.050 1.00 53.88 84 PRO A C 1
ATOM 642 O O . PRO A 1 84 ? -0.406 -28.967 -18.152 1.00 53.88 84 PRO A O 1
ATOM 645 N N . GLU A 1 85 ? -0.758 -29.021 -15.931 1.00 57.88 85 GLU A N 1
ATOM 646 C CA . GLU A 1 85 ? -1.572 -27.807 -15.856 1.00 57.88 85 GLU A CA 1
ATOM 647 C C . GLU A 1 85 ? -0.685 -26.609 -15.505 1.00 57.88 85 GLU A C 1
ATOM 649 O O . GLU A 1 85 ? 0.188 -26.701 -14.637 1.00 57.88 85 GLU A O 1
ATOM 654 N N . ALA A 1 86 ? -0.909 -25.479 -16.178 1.00 58.25 86 ALA A N 1
ATOM 655 C CA . ALA A 1 86 ? -0.353 -24.212 -15.730 1.00 58.25 86 ALA A CA 1
ATOM 656 C C . ALA A 1 86 ? -0.977 -23.897 -14.363 1.00 58.25 86 ALA A C 1
ATOM 658 O O . ALA A 1 86 ? -2.194 -23.742 -14.262 1.00 58.25 86 ALA A O 1
ATOM 659 N N . GLY A 1 87 ? -0.156 -23.902 -13.312 1.00 58.16 87 GLY A N 1
ATOM 660 C CA . GLY A 1 87 ? -0.583 -23.455 -11.989 1.00 58.16 87 GLY A CA 1
ATOM 661 C C . GLY A 1 87 ? -0.943 -21.965 -12.006 1.00 58.16 87 GLY A C 1
ATOM 662 O O . GLY A 1 87 ? -0.658 -21.286 -12.996 1.00 58.16 87 GLY A O 1
ATOM 663 N N . PRO A 1 88 ? -1.563 -21.449 -10.934 1.00 64.50 88 PRO A N 1
ATOM 664 C CA . PRO A 1 88 ? -1.781 -20.014 -10.799 1.00 64.50 88 PRO A CA 1
ATOM 665 C C . PRO A 1 88 ? -0.459 -19.259 -10.972 1.00 64.50 88 PRO A C 1
ATOM 667 O O . PRO A 1 88 ? 0.598 -19.720 -10.531 1.00 64.50 88 PRO A O 1
ATOM 670 N N . ALA A 1 89 ? -0.519 -18.122 -11.660 1.00 73.19 89 ALA A N 1
ATOM 671 C CA . ALA A 1 89 ? 0.665 -17.311 -11.897 1.00 73.19 89 ALA A CA 1
ATOM 672 C C . ALA A 1 89 ? 1.045 -16.563 -10.612 1.00 73.19 89 ALA A C 1
ATOM 674 O O . ALA A 1 89 ? 0.191 -15.949 -9.970 1.00 73.19 89 ALA A O 1
ATOM 675 N N . MET A 1 90 ? 2.322 -16.611 -10.236 1.00 81.25 90 MET A N 1
ATOM 676 C CA . MET A 1 90 ? 2.826 -15.874 -9.077 1.00 81.25 90 MET A CA 1
ATOM 677 C C . MET A 1 90 ? 2.880 -14.388 -9.424 1.00 81.25 90 MET A C 1
ATOM 679 O O . MET A 1 90 ? 3.621 -14.002 -10.326 1.00 81.25 90 MET A O 1
ATOM 683 N N . LEU A 1 91 ? 2.105 -13.562 -8.722 1.00 86.31 91 LEU A N 1
ATOM 684 C CA . LEU A 1 91 ? 2.150 -12.110 -8.879 1.00 86.31 91 LEU A CA 1
ATOM 685 C C . LEU A 1 91 ? 3.377 -11.532 -8.165 1.00 86.31 91 LEU A C 1
ATOM 687 O O . LEU A 1 91 ? 4.107 -10.720 -8.730 1.00 86.31 91 LEU A O 1
ATOM 691 N N . GLY A 1 92 ? 3.634 -12.000 -6.945 1.00 90.88 92 GLY A N 1
ATOM 692 C CA . GLY A 1 92 ? 4.769 -11.574 -6.138 1.00 90.88 92 GLY A CA 1
ATOM 693 C C . GLY A 1 92 ? 4.412 -11.411 -4.671 1.00 90.88 92 GLY A C 1
ATOM 694 O O . GLY A 1 92 ? 3.385 -11.921 -4.213 1.00 90.88 92 GLY A O 1
ATOM 695 N N . ASP A 1 93 ? 5.267 -10.677 -3.965 1.00 94.44 93 ASP A N 1
ATOM 696 C CA . ASP A 1 93 ? 5.171 -10.480 -2.522 1.00 94.44 93 ASP A CA 1
ATOM 697 C C . ASP A 1 93 ? 5.074 -8.986 -2.171 1.00 94.44 93 ASP A C 1
ATOM 699 O O . ASP A 1 93 ? 5.799 -8.162 -2.731 1.00 94.44 93 ASP A O 1
ATOM 703 N N . ILE A 1 94 ? 4.206 -8.635 -1.218 1.00 96.62 94 ILE A N 1
ATOM 704 C CA . ILE A 1 94 ? 4.145 -7.305 -0.592 1.00 96.62 94 ILE A CA 1
ATOM 705 C C . ILE A 1 94 ? 4.570 -7.450 0.866 1.00 96.62 94 ILE A C 1
ATOM 707 O O . ILE A 1 94 ? 3.945 -8.182 1.633 1.00 96.62 94 ILE A O 1
ATOM 711 N N . VAL A 1 95 ? 5.604 -6.723 1.268 1.00 97.31 95 VAL A N 1
ATOM 712 C CA . VAL A 1 95 ? 6.081 -6.668 2.650 1.00 97.31 95 VAL A CA 1
ATOM 713 C C . VAL A 1 95 ? 5.716 -5.313 3.240 1.00 97.31 95 VAL A C 1
ATOM 715 O O . VAL A 1 95 ? 6.063 -4.289 2.668 1.00 97.31 95 VAL A O 1
ATOM 718 N N . LEU A 1 96 ? 5.008 -5.299 4.367 1.00 97.06 96 LEU A N 1
ATOM 719 C CA . LEU A 1 96 ? 4.525 -4.095 5.049 1.00 97.06 96 LEU A CA 1
ATOM 720 C C . LEU A 1 96 ? 5.173 -3.975 6.431 1.00 97.06 96 LEU A C 1
ATOM 722 O O . LEU A 1 96 ? 5.292 -4.976 7.137 1.00 97.06 96 LEU A O 1
ATOM 726 N N . CYS A 1 97 ? 5.491 -2.758 6.873 1.00 96.62 97 CYS A N 1
ATOM 727 C CA . CYS A 1 97 ? 5.900 -2.491 8.254 1.00 96.62 97 CYS A CA 1
ATOM 728 C C . CYS A 1 97 ? 4.822 -1.690 9.008 1.00 96.62 97 CYS A C 1
ATOM 730 O O . CYS A 1 97 ? 4.767 -0.461 8.898 1.00 96.62 97 CYS A O 1
ATOM 732 N N . PRO A 1 98 ? 3.967 -2.338 9.828 1.00 95.75 98 PRO A N 1
ATOM 733 C CA . PRO A 1 98 ? 2.906 -1.646 10.562 1.00 95.75 98 PRO A CA 1
ATOM 734 C C . PRO A 1 98 ? 3.412 -0.573 11.530 1.00 95.75 98 PRO A C 1
ATOM 736 O O . PRO A 1 98 ? 2.751 0.447 11.707 1.00 95.75 98 PRO A O 1
ATOM 739 N N . ALA A 1 99 ? 4.588 -0.773 12.131 1.00 94.06 99 ALA A N 1
ATOM 740 C CA . ALA A 1 99 ? 5.183 0.196 13.047 1.00 94.06 99 ALA A CA 1
ATOM 741 C C . ALA A 1 99 ? 5.625 1.484 12.332 1.00 94.06 99 ALA A C 1
ATOM 743 O O . ALA A 1 99 ? 5.475 2.572 12.888 1.00 94.06 99 ALA A O 1
ATOM 744 N N . PHE A 1 100 ? 6.139 1.374 11.102 1.00 94.12 100 PHE A N 1
ATOM 745 C CA . PHE A 1 100 ? 6.461 2.533 10.269 1.00 94.12 100 PHE A CA 1
ATOM 746 C C . PHE A 1 100 ? 5.174 3.221 9.788 1.00 94.12 100 PHE A C 1
ATOM 748 O O . PHE A 1 100 ? 4.995 4.425 9.993 1.00 94.12 100 PHE A O 1
ATOM 755 N N . ALA A 1 101 ? 4.224 2.433 9.272 1.00 94.56 101 ALA A N 1
ATOM 756 C CA . ALA A 1 101 ? 2.920 2.912 8.818 1.00 94.56 101 ALA A CA 1
ATOM 757 C C . ALA A 1 101 ? 2.121 3.618 9.931 1.00 94.56 101 ALA A C 1
ATOM 759 O O . ALA A 1 101 ? 1.393 4.572 9.668 1.00 94.56 101 ALA A O 1
ATOM 760 N N . GLU A 1 102 ? 2.254 3.206 11.199 1.00 94.50 102 GLU A N 1
ATOM 761 C CA . GLU A 1 102 ? 1.598 3.900 12.313 1.00 94.50 102 GLU A CA 1
ATOM 762 C C . GLU A 1 102 ? 2.111 5.337 12.461 1.00 94.50 102 GLU A C 1
ATOM 764 O O . GLU A 1 102 ? 1.311 6.258 12.656 1.00 94.50 102 GLU A O 1
ATOM 769 N N . ARG A 1 103 ? 3.424 5.554 12.333 1.00 92.94 103 ARG A N 1
ATOM 770 C CA . ARG A 1 103 ? 4.012 6.897 12.427 1.00 92.94 103 ARG A CA 1
ATOM 771 C C . ARG A 1 103 ? 3.561 7.777 11.267 1.00 92.94 103 ARG A C 1
ATOM 773 O O . ARG A 1 103 ? 3.119 8.904 11.503 1.00 92.94 103 ARG A O 1
ATOM 780 N N . GLN A 1 104 ? 3.579 7.240 10.046 1.00 92.38 104 GLN A N 1
ATOM 781 C CA . GLN A 1 104 ? 3.041 7.922 8.866 1.00 92.38 104 GLN A CA 1
ATOM 782 C C . GLN A 1 104 ? 1.565 8.286 9.066 1.00 92.38 104 GLN A C 1
ATOM 784 O O . GLN A 1 104 ? 1.190 9.447 8.903 1.00 92.38 104 GLN A O 1
ATOM 789 N N . ALA A 1 105 ? 0.741 7.344 9.533 1.00 92.19 105 ALA A N 1
ATOM 790 C CA . ALA A 1 105 ? -0.675 7.579 9.796 1.00 92.19 105 ALA A CA 1
ATOM 791 C C . ALA A 1 105 ? -0.909 8.695 10.827 1.00 92.19 105 ALA A C 1
ATOM 793 O O . ALA A 1 105 ? -1.778 9.553 10.636 1.00 92.19 105 ALA A O 1
ATOM 794 N N . GLN A 1 106 ? -0.115 8.730 11.902 1.00 92.25 106 GLN A N 1
ATOM 795 C CA . GLN A 1 106 ? -0.183 9.780 12.921 1.00 92.25 106 GLN A CA 1
ATOM 796 C C . GLN A 1 106 ? 0.203 11.157 12.359 1.00 92.25 106 GLN A C 1
ATOM 798 O O . GLN A 1 106 ? -0.509 12.135 12.605 1.00 92.25 106 GLN A O 1
ATOM 803 N N . ALA A 1 107 ? 1.283 11.246 11.579 1.00 90.44 107 ALA A N 1
ATOM 804 C CA . ALA A 1 107 ? 1.749 12.496 10.972 1.00 90.44 107 ALA A CA 1
ATOM 805 C C . ALA A 1 107 ? 0.827 12.999 9.837 1.00 90.44 107 ALA A C 1
ATOM 807 O O . ALA A 1 107 ? 0.623 14.210 9.661 1.00 90.44 107 ALA A O 1
ATOM 808 N N . ALA A 1 108 ? 0.199 12.081 9.103 1.00 88.38 108 ALA A N 1
ATOM 809 C 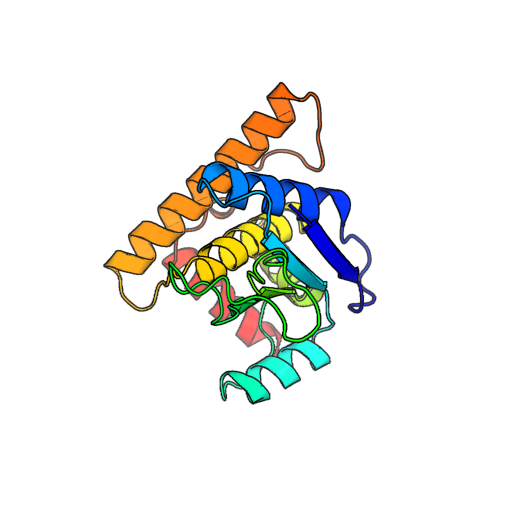CA . ALA A 1 108 ? -0.788 12.381 8.073 1.00 88.38 108 ALA A CA 1
ATOM 810 C C . ALA A 1 108 ? -2.196 12.656 8.640 1.00 88.38 108 ALA A C 1
ATOM 812 O O . ALA A 1 108 ? -3.007 13.332 8.000 1.00 88.38 108 ALA A O 1
ATOM 813 N N . GLY A 1 109 ? -2.475 12.222 9.872 1.00 90.69 109 GLY A N 1
ATOM 814 C CA . GLY A 1 109 ? -3.720 12.504 10.587 1.00 90.69 109 GLY A CA 1
ATOM 815 C C . GLY A 1 109 ? -4.879 11.567 10.232 1.00 90.69 109 GLY A C 1
ATOM 816 O O . GLY A 1 109 ? -6.036 11.992 10.267 1.00 90.69 109 GLY A O 1
ATOM 817 N N . HIS A 1 110 ? -4.594 10.307 9.900 1.00 92.69 110 HIS A N 1
ATOM 818 C CA . HIS A 1 110 ? -5.599 9.263 9.669 1.00 92.69 110 HIS A CA 1
ATOM 819 C C . HIS A 1 110 ? -5.270 7.977 10.443 1.00 92.69 110 HIS A C 1
ATOM 821 O O . HIS A 1 110 ? -4.284 7.887 11.165 1.00 92.69 110 HIS A O 1
ATOM 827 N N . SER A 1 111 ? -6.148 6.976 10.362 1.00 94.25 111 SER A N 1
ATOM 828 C CA . SER A 1 111 ? -5.963 5.701 11.066 1.00 94.25 111 SER A CA 1
ATOM 829 C C . SER A 1 111 ? -4.878 4.835 10.425 1.00 94.25 111 SER A C 1
ATOM 831 O O . SER A 1 111 ? -4.779 4.819 9.197 1.00 94.25 111 SER A O 1
ATOM 833 N N . LEU A 1 112 ? -4.198 4.010 11.227 1.00 94.69 112 LEU A N 1
ATOM 834 C CA . LEU A 1 112 ? -3.290 2.956 10.750 1.00 94.69 112 LEU A CA 1
ATOM 835 C C . LEU A 1 112 ? -3.951 2.045 9.706 1.00 94.69 112 LEU A C 1
ATOM 837 O O . LEU A 1 112 ? -3.371 1.778 8.665 1.00 94.69 112 LEU A O 1
ATOM 841 N N . SER A 1 113 ? -5.197 1.617 9.932 1.00 95.62 113 SER A N 1
ATOM 842 C CA . SER A 1 113 ? -5.921 0.754 8.984 1.00 95.62 113 SER A CA 1
ATOM 843 C C . SER A 1 113 ? -6.114 1.396 7.608 1.00 95.62 113 SER A C 1
ATOM 845 O O . SER A 1 113 ? -6.201 0.691 6.611 1.00 95.62 113 SER A O 1
ATOM 847 N N . HIS A 1 114 ? -6.196 2.728 7.550 1.00 95.75 114 HIS A N 1
ATOM 848 C CA . HIS A 1 114 ? -6.264 3.443 6.279 1.00 95.75 114 HIS A CA 1
ATOM 849 C C . HIS A 1 114 ? -4.893 3.502 5.608 1.00 95.75 114 HIS A C 1
ATOM 851 O O . HIS A 1 114 ? -4.816 3.244 4.414 1.00 95.75 114 HIS A O 1
ATOM 857 N N . GLU A 1 115 ? -3.833 3.757 6.378 1.00 96.12 115 GLU A N 1
ATOM 858 C CA . GLU A 1 115 ? -2.471 3.763 5.838 1.00 96.12 115 GLU A CA 1
ATOM 859 C C . GLU A 1 115 ? -2.084 2.399 5.276 1.00 96.12 115 GLU A C 1
ATOM 861 O O . GLU A 1 115 ? -1.625 2.301 4.149 1.00 96.12 115 GLU A O 1
ATOM 866 N N . LEU A 1 116 ? -2.369 1.319 6.005 1.00 96.94 116 LEU A N 1
ATOM 867 C CA . LEU A 1 116 ? -2.103 -0.031 5.516 1.00 96.94 116 LEU A CA 1
ATOM 868 C C . LEU A 1 116 ? -2.924 -0.367 4.261 1.00 96.94 116 LEU A C 1
ATOM 870 O O . LEU A 1 116 ? -2.423 -1.063 3.381 1.00 96.94 116 LEU A O 1
ATOM 874 N N . ALA A 1 117 ? -4.159 0.135 4.139 1.00 97.19 117 ALA A N 1
ATOM 875 C CA . ALA A 1 117 ? -4.961 -0.038 2.925 1.00 97.19 117 ALA A CA 1
ATOM 876 C C . ALA A 1 117 ? -4.377 0.737 1.731 1.00 97.19 117 ALA A C 1
ATOM 878 O O . ALA A 1 117 ? -4.349 0.222 0.610 1.00 97.19 117 ALA A O 1
ATOM 879 N N . LEU A 1 118 ? -3.881 1.952 1.977 1.00 96.56 118 LEU A N 1
ATOM 880 C CA . LEU A 1 118 ? -3.182 2.771 0.991 1.00 96.56 118 LEU A CA 1
ATOM 881 C C . LEU A 1 118 ? -1.897 2.076 0.528 1.00 96.56 118 LEU A C 1
ATOM 883 O O . LEU A 1 118 ? -1.751 1.835 -0.667 1.00 96.56 118 LEU A O 1
ATOM 887 N N . LEU A 1 119 ? -1.033 1.670 1.461 1.00 96.88 119 LEU A N 1
ATOM 888 C CA . LEU A 1 119 ? 0.218 0.952 1.196 1.00 96.88 119 LEU A CA 1
ATOM 889 C C . LEU A 1 119 ? -0.008 -0.375 0.468 1.00 96.88 119 LEU A C 1
ATOM 891 O O . LEU A 1 119 ? 0.734 -0.724 -0.444 1.00 96.88 119 LEU A O 1
ATOM 895 N N . THR A 1 120 ? -1.066 -1.106 0.821 1.00 97.75 120 THR A N 1
ATOM 896 C CA . THR A 1 120 ? -1.436 -2.344 0.118 1.00 97.75 120 THR A CA 1
ATOM 897 C C . THR A 1 120 ? -1.849 -2.062 -1.323 1.00 97.75 120 THR A C 1
ATOM 899 O O . THR A 1 120 ? -1.425 -2.769 -2.235 1.00 97.75 120 THR A O 1
ATOM 902 N N . THR A 1 121 ? -2.658 -1.021 -1.546 1.00 97.25 121 THR A N 1
ATOM 903 C CA . THR A 1 121 ? -3.068 -0.606 -2.897 1.00 97.25 121 THR A CA 1
ATOM 904 C C . THR A 1 121 ? -1.849 -0.179 -3.715 1.00 97.25 121 THR A C 1
ATOM 906 O O . THR A 1 121 ? -1.701 -0.597 -4.860 1.00 97.25 121 THR A O 1
ATOM 909 N N . HIS A 1 122 ? -0.952 0.594 -3.102 1.00 95.88 122 HIS A N 1
ATOM 910 C CA . HIS A 1 122 ? 0.311 1.027 -3.688 1.00 95.88 122 HIS A CA 1
ATOM 911 C C . HIS A 1 122 ? 1.188 -0.166 -4.095 1.00 95.88 122 HIS A C 1
ATOM 913 O O . HIS A 1 122 ? 1.602 -0.269 -5.248 1.00 95.88 122 HIS A O 1
ATOM 919 N N . GLY A 1 123 ? 1.386 -1.128 -3.188 1.00 95.62 123 GLY A N 1
ATOM 920 C CA . GLY A 1 123 ? 2.160 -2.332 -3.476 1.00 95.62 123 GLY A CA 1
ATOM 921 C C . GLY A 1 123 ? 1.550 -3.184 -4.591 1.00 95.62 123 GLY A C 1
ATOM 922 O O . GLY A 1 123 ? 2.266 -3.662 -5.468 1.00 95.62 123 GLY A O 1
ATOM 923 N N . CYS A 1 124 ? 0.218 -3.299 -4.647 1.00 95.38 124 CYS A N 1
ATOM 924 C CA . CYS A 1 124 ? -0.458 -3.973 -5.759 1.00 95.38 124 CYS A CA 1
ATOM 925 C C . CYS A 1 124 ? -0.151 -3.306 -7.108 1.00 95.38 124 CYS A C 1
ATOM 927 O O . CYS A 1 124 ? 0.076 -4.008 -8.089 1.00 95.38 124 CYS A O 1
ATOM 929 N N . LEU A 1 125 ? -0.118 -1.970 -7.172 1.00 94.75 125 LEU A N 1
ATOM 930 C CA . LEU A 1 125 ? 0.220 -1.249 -8.403 1.00 94.75 125 LEU A CA 1
ATOM 931 C C . LEU A 1 125 ? 1.667 -1.512 -8.838 1.00 94.75 125 LEU A C 1
ATOM 933 O O . LEU A 1 125 ? 1.899 -1.782 -10.018 1.00 94.75 125 LEU A O 1
ATOM 937 N N . HIS A 1 126 ? 2.617 -1.538 -7.901 1.00 93.81 126 HIS A N 1
ATOM 938 C CA . HIS A 1 126 ? 4.000 -1.912 -8.203 1.00 93.81 126 HIS A CA 1
ATOM 939 C C . HIS A 1 126 ? 4.133 -3.337 -8.741 1.00 93.81 126 HIS A C 1
ATOM 941 O O . HIS A 1 126 ? 4.855 -3.562 -9.713 1.00 93.81 126 HIS A O 1
ATOM 947 N N . LEU A 1 127 ? 3.392 -4.299 -8.182 1.00 91.50 127 LEU A N 1
ATOM 948 C CA . LEU A 1 127 ? 3.381 -5.669 -8.704 1.00 91.50 127 LEU A CA 1
ATOM 949 C C . LEU A 1 127 ? 2.830 -5.766 -10.136 1.00 91.50 127 LEU A C 1
ATOM 951 O O . LEU A 1 127 ? 3.195 -6.675 -10.877 1.00 91.50 127 LEU A O 1
ATOM 955 N N . LEU A 1 128 ? 1.978 -4.822 -10.545 1.00 90.31 128 LEU A N 1
ATOM 956 C CA . LEU A 1 128 ? 1.458 -4.718 -11.911 1.00 90.31 128 LEU A CA 1
ATOM 957 C C . LEU A 1 128 ? 2.385 -3.941 -12.861 1.00 90.31 128 LEU A C 1
ATOM 959 O O . LEU A 1 128 ? 2.058 -3.786 -14.038 1.00 90.31 128 LEU A O 1
ATOM 963 N N . GLY A 1 129 ? 3.541 -3.480 -12.375 1.00 89.12 129 GLY A N 1
ATOM 964 C CA . GLY A 1 129 ? 4.541 -2.763 -13.163 1.00 89.12 129 GLY A CA 1
ATOM 965 C C . GLY A 1 129 ? 4.312 -1.256 -13.261 1.00 89.12 129 GLY A C 1
ATOM 966 O O . GLY A 1 129 ? 4.961 -0.613 -14.085 1.00 89.12 129 GLY A O 1
ATOM 967 N N . TYR A 1 130 ? 3.414 -0.687 -12.451 1.00 90.44 130 TYR A N 1
ATOM 968 C CA . TYR A 1 130 ? 3.366 0.762 -12.270 1.00 90.44 130 TYR A CA 1
ATOM 969 C C . TYR A 1 130 ? 4.555 1.201 -11.417 1.00 90.44 130 TYR A C 1
ATOM 971 O O . TYR A 1 130 ? 4.918 0.548 -10.439 1.00 90.44 130 TYR A O 1
ATOM 979 N N . ASP A 1 131 ? 5.157 2.315 -11.801 1.00 88.56 131 ASP A N 1
ATOM 980 C CA . ASP A 1 131 ? 6.281 2.924 -11.103 1.00 88.56 131 ASP A CA 1
ATOM 981 C C . ASP A 1 131 ? 5.998 4.423 -10.951 1.00 88.56 131 ASP A C 1
ATOM 983 O O . ASP A 1 131 ? 5.032 4.948 -11.508 1.00 88.56 131 ASP A O 1
ATOM 987 N N . HIS A 1 132 ? 6.824 5.120 -10.189 1.00 87.00 132 HIS A N 1
ATOM 988 C CA . HIS A 1 132 ? 6.744 6.560 -9.979 1.00 87.00 132 HIS A CA 1
ATOM 989 C C . HIS A 1 132 ? 8.137 7.210 -10.036 1.00 87.00 132 HIS A C 1
ATOM 991 O O . HIS A 1 132 ? 8.407 8.201 -9.362 1.00 87.00 132 HIS A O 1
ATOM 997 N N . GLY A 1 133 ? 9.044 6.655 -10.849 1.00 84.44 133 GLY A N 1
ATOM 998 C CA . GLY A 1 133 ? 10.400 7.182 -11.041 1.00 84.44 133 GLY A CA 1
ATOM 999 C C . GLY A 1 133 ? 10.470 8.469 -11.876 1.00 84.44 133 GLY A C 1
ATOM 1000 O O . GLY A 1 133 ? 11.452 9.213 -11.795 1.00 84.44 133 GLY A O 1
ATOM 1001 N N . THR A 1 134 ? 9.445 8.760 -12.685 1.00 88.75 134 THR A N 1
ATOM 1002 C CA . THR A 1 134 ? 9.311 10.030 -13.411 1.00 88.75 134 THR A CA 1
ATOM 1003 C C . THR A 1 134 ? 8.043 10.786 -13.008 1.00 88.75 134 THR A C 1
ATOM 1005 O O . THR A 1 134 ? 7.042 10.157 -12.678 1.00 88.75 134 THR A O 1
ATOM 1008 N N . PRO A 1 135 ? 8.000 12.129 -13.145 1.00 89.75 135 PRO A N 1
ATOM 1009 C CA . PRO A 1 135 ? 6.819 12.913 -12.766 1.00 89.75 135 PRO A CA 1
ATOM 1010 C C . PRO A 1 135 ? 5.519 12.517 -13.484 1.00 89.75 135 PRO A C 1
ATOM 1012 O O . PRO A 1 135 ? 4.428 12.776 -12.985 1.00 89.75 135 PRO A O 1
ATOM 1015 N N . ALA A 1 136 ? 5.617 11.941 -14.687 1.00 88.88 136 ALA A N 1
ATOM 1016 C CA . ALA A 1 136 ? 4.448 11.491 -15.439 1.00 88.88 136 ALA A CA 1
ATOM 1017 C C . ALA A 1 136 ? 3.897 10.168 -14.886 1.00 88.88 136 ALA A C 1
ATOM 1019 O O . ALA A 1 136 ? 2.690 10.054 -14.690 1.00 88.88 136 ALA A O 1
ATOM 1020 N N . GLU A 1 137 ? 4.784 9.209 -14.618 1.00 89.75 137 GLU A N 1
ATOM 1021 C CA . GLU A 1 137 ? 4.438 7.914 -14.020 1.00 89.75 137 GLU A CA 1
ATOM 1022 C C . GLU A 1 137 ? 3.919 8.102 -12.591 1.00 89.75 137 GLU A C 1
ATOM 1024 O O . GLU A 1 137 ? 2.879 7.569 -12.224 1.00 89.75 137 GLU A O 1
ATOM 1029 N N . GLU A 1 138 ? 4.570 8.978 -11.828 1.00 90.44 138 GLU A N 1
ATOM 1030 C CA . GLU A 1 138 ? 4.151 9.397 -10.495 1.00 90.44 138 GLU A CA 1
ATOM 1031 C C . GLU A 1 138 ? 2.721 9.954 -10.494 1.00 90.44 138 GLU A C 1
ATOM 1033 O O . GLU A 1 138 ? 1.868 9.511 -9.723 1.00 90.44 138 GLU A O 1
ATOM 1038 N N . GLN A 1 139 ? 2.417 10.891 -11.396 1.00 90.38 139 GLN A N 1
ATOM 1039 C CA . GLN A 1 139 ? 1.075 11.457 -11.497 1.00 90.38 139 GLN A CA 1
ATOM 1040 C C . GLN A 1 139 ? 0.024 10.391 -11.845 1.00 90.38 139 GLN A C 1
ATOM 1042 O O . GLN A 1 139 ? -1.087 10.434 -11.312 1.00 90.38 139 GLN A O 1
ATOM 1047 N N . GLU A 1 140 ? 0.354 9.465 -12.745 1.00 92.94 140 GLU A N 1
ATOM 1048 C CA . GLU A 1 140 ? -0.533 8.376 -13.154 1.00 92.94 140 GLU A CA 1
ATOM 1049 C C . GLU A 1 140 ? -0.793 7.399 -12.001 1.00 92.94 140 GLU A C 1
ATOM 1051 O O . GLU A 1 140 ? -1.950 7.150 -11.654 1.00 92.94 140 GLU A O 1
ATOM 1056 N N . MET A 1 141 ? 0.268 6.903 -11.363 1.00 93.69 141 MET A N 1
ATOM 1057 C CA . MET A 1 141 ? 0.182 5.901 -10.305 1.00 93.69 141 MET A CA 1
ATOM 1058 C C . MET A 1 141 ? -0.544 6.436 -9.069 1.00 93.69 141 MET A C 1
ATOM 1060 O O . MET A 1 141 ? -1.439 5.768 -8.553 1.00 93.69 141 MET A O 1
ATOM 1064 N N . PHE A 1 142 ? -0.236 7.655 -8.615 1.00 93.50 142 PHE A N 1
ATOM 1065 C CA . PHE A 1 142 ? -0.902 8.235 -7.443 1.00 93.50 142 PHE A CA 1
ATOM 1066 C C . PHE A 1 142 ? -2.371 8.578 -7.714 1.00 93.50 142 PHE A C 1
ATOM 1068 O O . PHE A 1 142 ? -3.215 8.440 -6.824 1.00 93.50 142 PHE A O 1
ATOM 1075 N N . ALA A 1 143 ? -2.712 9.004 -8.935 1.00 93.88 143 ALA A N 1
ATOM 1076 C CA . ALA A 1 143 ? -4.109 9.204 -9.311 1.00 93.88 143 ALA A CA 1
ATOM 1077 C C . ALA A 1 143 ? -4.883 7.879 -9.268 1.00 93.88 143 ALA A C 1
ATOM 1079 O O . ALA A 1 143 ? -5.939 7.813 -8.636 1.00 93.88 143 ALA A O 1
ATOM 1080 N N . LEU A 1 144 ? -4.320 6.825 -9.866 1.00 94.94 144 LEU A N 1
ATOM 1081 C CA . LEU A 1 144 ? -4.917 5.493 -9.895 1.00 94.94 144 LEU A CA 1
ATOM 1082 C C . LEU A 1 144 ? -5.042 4.884 -8.491 1.00 94.94 144 LEU A C 1
ATOM 1084 O O . LEU A 1 144 ? -6.093 4.354 -8.142 1.00 94.94 144 LEU A O 1
ATOM 1088 N N . GLN A 1 145 ? -4.014 5.016 -7.653 1.00 96.12 145 GLN A N 1
ATOM 1089 C CA . GLN A 1 145 ? -4.040 4.587 -6.253 1.00 96.12 145 GLN A CA 1
ATOM 1090 C C . GLN A 1 145 ? -5.214 5.216 -5.497 1.00 96.12 145 GLN A C 1
ATOM 1092 O O . GLN A 1 145 ? -5.977 4.522 -4.823 1.00 96.12 145 GLN A O 1
ATOM 1097 N N . ASN A 1 146 ? -5.360 6.536 -5.609 1.00 94.88 146 ASN A N 1
ATOM 1098 C CA . ASN A 1 146 ? -6.400 7.272 -4.904 1.00 94.88 146 ASN A CA 1
ATOM 1099 C C . ASN A 1 146 ? -7.802 6.916 -5.420 1.00 94.88 146 ASN A C 1
ATOM 1101 O O . ASN A 1 146 ? -8.736 6.817 -4.621 1.00 94.88 146 ASN A O 1
ATOM 1105 N N . GLU A 1 147 ? -7.948 6.686 -6.728 1.00 95.44 147 GLU A N 1
ATOM 1106 C CA . GLU A 1 147 ? -9.188 6.205 -7.343 1.00 95.44 147 GLU A CA 1
ATOM 1107 C C . GLU A 1 147 ? -9.566 4.811 -6.825 1.00 95.44 147 GLU A C 1
ATOM 1109 O O . GLU A 1 147 ? -10.649 4.644 -6.261 1.00 95.44 147 GLU A O 1
ATOM 1114 N N . LEU A 1 148 ? -8.650 3.841 -6.906 1.00 96.75 148 LEU A N 1
ATOM 1115 C CA . LEU A 1 148 ? -8.870 2.469 -6.439 1.00 96.75 148 LEU A CA 1
ATOM 1116 C C . LEU A 1 148 ? -9.228 2.417 -4.952 1.00 96.75 148 LEU A C 1
ATOM 1118 O O . LEU A 1 148 ? -10.169 1.726 -4.556 1.00 96.75 148 LEU A O 1
ATOM 1122 N N . LEU A 1 149 ? -8.519 3.180 -4.119 1.00 95.50 149 LEU A N 1
ATOM 1123 C CA . LEU A 1 149 ? -8.782 3.225 -2.686 1.00 95.50 149 LEU A CA 1
ATOM 1124 C C . LEU A 1 149 ? -10.148 3.860 -2.383 1.00 95.50 149 LEU A C 1
ATOM 1126 O O . LEU A 1 149 ? -10.890 3.375 -1.523 1.00 95.50 149 LEU A O 1
ATOM 1130 N N . ALA A 1 150 ? -10.518 4.931 -3.092 1.00 95.12 150 ALA A N 1
ATOM 1131 C CA . ALA A 1 150 ? -11.823 5.567 -2.941 1.00 95.12 150 ALA A CA 1
ATOM 1132 C C . ALA A 1 150 ? -12.971 4.639 -3.370 1.00 95.12 150 ALA A C 1
ATOM 1134 O O . ALA A 1 150 ? -13.992 4.584 -2.670 1.00 95.12 150 ALA A O 1
ATOM 1135 N N . ASP A 1 151 ? -12.784 3.904 -4.464 1.00 96.44 151 ASP A N 1
ATOM 1136 C CA . ASP A 1 151 ? -13.738 2.937 -5.000 1.00 96.44 151 ASP A CA 1
ATOM 1137 C C . ASP A 1 151 ? -13.877 1.702 -4.107 1.00 96.44 151 ASP A C 1
ATOM 1139 O O . ASP A 1 151 ? -14.987 1.182 -3.940 1.00 96.44 151 ASP A O 1
ATOM 1143 N N . TRP A 1 152 ? -12.794 1.269 -3.458 1.00 97.50 152 TRP A N 1
ATOM 1144 C CA . TRP A 1 152 ? -12.838 0.203 -2.460 1.00 97.50 152 TRP A CA 1
ATOM 1145 C C . TRP A 1 152 ? -13.758 0.577 -1.294 1.00 97.50 152 TRP A C 1
ATOM 1147 O O . TRP A 1 152 ? -14.667 -0.184 -0.952 1.00 97.50 152 TRP A O 1
ATOM 1157 N N . TYR A 1 153 ? -13.621 1.785 -0.737 1.00 96.56 153 TYR A N 1
ATOM 1158 C CA . TYR A 1 153 ? -14.531 2.268 0.309 1.00 96.56 153 TYR A CA 1
ATOM 1159 C C . TYR A 1 153 ? -15.997 2.309 -0.152 1.00 96.56 153 TYR A C 1
ATOM 1161 O O . TYR A 1 153 ? -16.905 1.971 0.615 1.00 96.56 153 TYR A O 1
ATOM 1169 N N . ASP A 1 154 ? -16.248 2.700 -1.401 1.00 95.50 154 ASP A N 1
ATOM 1170 C CA . ASP A 1 154 ? -17.600 2.723 -1.963 1.00 95.50 154 ASP A CA 1
ATOM 1171 C C . ASP A 1 154 ? -18.146 1.300 -2.180 1.00 95.50 154 ASP A C 1
ATOM 1173 O O . ASP A 1 154 ? -19.341 1.049 -1.990 1.00 95.50 154 ASP A O 1
ATOM 1177 N N . SER A 1 155 ? -17.281 0.348 -2.536 1.00 96.81 155 SER A N 1
ATOM 1178 C CA . SER A 1 155 ? -17.595 -1.081 -2.625 1.00 96.81 155 SER A CA 1
ATOM 1179 C C . SER A 1 155 ? -17.970 -1.666 -1.262 1.00 96.81 155 SER A C 1
ATOM 1181 O O . SER A 1 155 ? -19.000 -2.337 -1.150 1.00 96.81 155 SER A O 1
ATOM 1183 N N . LEU A 1 156 ? -17.215 -1.346 -0.206 1.00 96.69 156 LEU A N 1
ATOM 1184 C CA . LEU A 1 156 ? -17.537 -1.739 1.170 1.00 96.69 156 LEU A CA 1
ATOM 1185 C C . LEU A 1 156 ? -18.930 -1.246 1.577 1.00 96.69 156 LEU A C 1
ATOM 1187 O O . LEU A 1 156 ? -19.764 -2.038 2.025 1.00 96.69 156 LEU A O 1
ATOM 1191 N N . ALA A 1 157 ? -19.230 0.031 1.322 1.00 94.25 157 ALA A N 1
ATOM 1192 C CA . ALA A 1 157 ? -20.536 0.613 1.616 1.00 94.25 157 ALA A CA 1
ATOM 1193 C C . ALA A 1 157 ? -21.677 -0.102 0.866 1.00 94.25 157 ALA A C 1
ATOM 1195 O O . ALA A 1 157 ? -22.717 -0.397 1.458 1.00 94.25 157 ALA A O 1
ATOM 1196 N N . LYS A 1 158 ? -21.479 -0.441 -0.417 1.00 95.62 158 LYS A N 1
ATOM 1197 C CA . LYS A 1 158 ? -22.449 -1.215 -1.220 1.00 95.62 158 LYS A CA 1
ATOM 1198 C C . LYS A 1 158 ? -22.646 -2.637 -0.686 1.00 95.62 158 LYS A C 1
ATOM 1200 O O . LYS A 1 158 ? -23.758 -3.158 -0.743 1.00 95.62 158 LYS A O 1
ATOM 1205 N N . ARG A 1 159 ? -21.583 -3.256 -0.167 1.00 96.44 159 ARG A N 1
ATOM 1206 C CA . ARG A 1 159 ? -21.592 -4.598 0.440 1.00 96.44 159 ARG A CA 1
ATOM 1207 C C . ARG A 1 159 ? -22.105 -4.603 1.885 1.00 96.44 159 ARG A C 1
ATOM 1209 O O . ARG A 1 159 ? -22.320 -5.680 2.434 1.00 96.44 159 ARG A O 1
ATOM 1216 N N . GLY A 1 160 ? -22.329 -3.435 2.493 1.00 95.00 160 GLY A N 1
ATOM 1217 C CA . GLY A 1 160 ? -22.731 -3.311 3.897 1.00 95.00 160 GLY A CA 1
ATOM 1218 C C . GLY A 1 160 ? -21.620 -3.685 4.883 1.00 95.00 160 GLY A C 1
ATOM 1219 O O . GLY A 1 160 ? -21.917 -4.112 5.997 1.00 95.00 160 GLY A O 1
ATOM 1220 N N . LEU A 1 161 ? -20.361 -3.555 4.464 1.00 94.44 161 LEU A N 1
ATOM 1221 C CA . LEU A 1 161 ? -19.170 -3.841 5.258 1.00 94.44 161 LEU A CA 1
ATOM 1222 C C . LEU A 1 161 ? -18.489 -2.535 5.671 1.00 94.44 161 LEU A C 1
ATOM 1224 O O . LEU A 1 161 ? -18.519 -1.553 4.932 1.00 94.44 161 LEU A O 1
ATOM 1228 N N . THR A 1 162 ? -17.847 -2.542 6.837 1.00 93.19 162 THR A N 1
ATOM 1229 C CA . THR A 1 162 ? -17.014 -1.432 7.309 1.00 93.19 162 THR A CA 1
ATOM 1230 C C . THR A 1 162 ? -15.865 -1.995 8.130 1.00 93.19 162 THR A C 1
ATOM 1232 O O . THR A 1 162 ? -16.096 -2.529 9.213 1.00 93.19 162 THR A O 1
ATOM 1235 N N . PHE A 1 163 ? -14.636 -1.830 7.645 1.00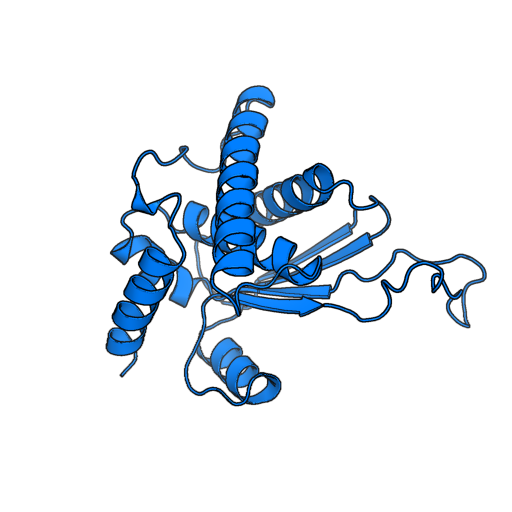 93.19 163 PHE A N 1
ATOM 1236 C CA . PHE A 1 163 ? -13.428 -2.114 8.425 1.00 93.19 163 PHE A CA 1
ATOM 1237 C C . PHE A 1 163 ? -12.978 -0.880 9.223 1.00 93.19 163 PHE A C 1
ATOM 1239 O O . PHE A 1 163 ? -12.682 -0.975 10.412 1.00 93.19 163 PHE A O 1
ATOM 1246 N N . GLN A 1 164 ? -13.039 0.299 8.595 1.00 92.00 164 GLN A N 1
ATOM 1247 C CA . GLN A 1 164 ? -12.774 1.605 9.197 1.00 92.00 164 GLN A CA 1
ATOM 1248 C C . GLN A 1 164 ? -13.609 2.696 8.502 1.00 92.00 164 GLN A C 1
ATOM 1250 O O . GLN A 1 164 ? -14.042 2.501 7.362 1.00 92.00 164 GLN A O 1
ATOM 1255 N N . PRO A 1 165 ? -13.845 3.857 9.143 1.00 88.25 165 PRO A N 1
ATOM 1256 C CA . PRO A 1 165 ? -14.479 4.992 8.479 1.00 88.25 165 PRO A CA 1
ATOM 1257 C C . PRO A 1 165 ? -13.674 5.451 7.254 1.00 88.25 165 PRO A C 1
ATOM 1259 O O . PRO A 1 165 ? -12.448 5.535 7.322 1.00 88.25 165 PRO A O 1
ATOM 1262 N N . LYS A 1 166 ? -14.362 5.801 6.157 1.00 88.31 166 LYS A N 1
ATOM 1263 C CA . LYS A 1 166 ? -13.730 6.461 5.004 1.00 88.31 166 LYS A CA 1
ATOM 1264 C C . LYS A 1 166 ? -13.169 7.813 5.465 1.00 88.31 166 LYS A C 1
ATOM 1266 O O . LYS A 1 166 ? -13.941 8.626 5.986 1.00 88.31 166 LYS A O 1
ATOM 1271 N N . PRO A 1 167 ? -11.863 8.070 5.313 1.00 87.88 167 PRO A N 1
ATOM 1272 C CA . PRO A 1 167 ? -11.295 9.350 5.700 1.00 87.88 167 PRO A CA 1
ATOM 1273 C C . PRO A 1 167 ? -11.717 10.452 4.725 1.00 87.88 167 PRO A C 1
ATOM 1275 O O . PRO A 1 167 ? -12.045 10.204 3.566 1.00 87.88 167 PRO A O 1
ATOM 1278 N N . SER A 1 168 ? -11.727 11.690 5.216 1.00 77.62 168 SER A N 1
ATOM 1279 C CA . SER A 1 168 ? -12.196 12.865 4.468 1.00 77.62 168 SER A CA 1
ATOM 1280 C C . SER A 1 168 ? -11.152 13.982 4.356 1.00 77.62 168 SER A C 1
ATOM 1282 O O . SER A 1 168 ? -11.472 15.066 3.871 1.00 77.62 168 SER A O 1
ATOM 1284 N N . GLY A 1 169 ? -9.937 13.770 4.874 1.00 76.81 169 GLY A N 1
ATOM 1285 C CA . GLY A 1 169 ? -8.854 14.756 4.838 1.00 76.81 169 GLY A CA 1
ATOM 1286 C C . GLY A 1 169 ? -8.065 14.698 3.524 1.00 76.81 169 GLY A C 1
ATOM 1287 O O . GLY A 1 169 ? -7.949 13.618 2.955 1.00 76.81 169 GLY A O 1
ATOM 1288 N N . PRO A 1 170 ? -7.478 15.816 3.054 1.00 70.94 170 PRO A N 1
ATOM 1289 C CA . PRO A 1 170 ? -6.675 15.827 1.826 1.00 70.94 170 PRO A CA 1
ATOM 1290 C C . PRO A 1 170 ? -5.454 14.900 1.914 1.00 70.94 170 PRO A C 1
ATOM 1292 O O . PRO A 1 170 ? -5.109 14.258 0.936 1.00 70.94 170 PRO A O 1
ATOM 1295 N N . LYS A 1 171 ? -4.866 14.750 3.108 1.00 81.19 171 LYS A N 1
ATOM 1296 C CA . LYS A 1 171 ? -3.744 13.832 3.358 1.00 81.19 171 LYS A CA 1
ATOM 1297 C C . LYS A 1 171 ? -4.113 12.343 3.319 1.00 81.19 171 LYS A C 1
ATOM 1299 O O . LYS A 1 171 ? -3.223 11.514 3.350 1.00 81.19 171 LYS A O 1
ATOM 1304 N N . ALA A 1 172 ? -5.403 12.006 3.275 1.00 80.06 172 ALA A N 1
ATOM 1305 C CA . ALA A 1 172 ? -5.857 10.620 3.154 1.00 80.06 172 ALA A CA 1
ATOM 1306 C C . ALA A 1 172 ? -5.819 10.100 1.705 1.00 80.06 172 ALA A C 1
ATOM 1308 O O . ALA A 1 172 ? -5.988 8.917 1.450 1.00 80.06 172 ALA A O 1
ATOM 1309 N N . PHE A 1 173 ? -5.637 11.001 0.743 1.00 87.06 173 PHE A N 1
ATOM 1310 C CA . PHE A 1 173 ? -5.446 10.666 -0.663 1.00 87.06 173 PHE A CA 1
ATOM 1311 C C . PHE A 1 173 ? -4.259 11.499 -1.157 1.00 87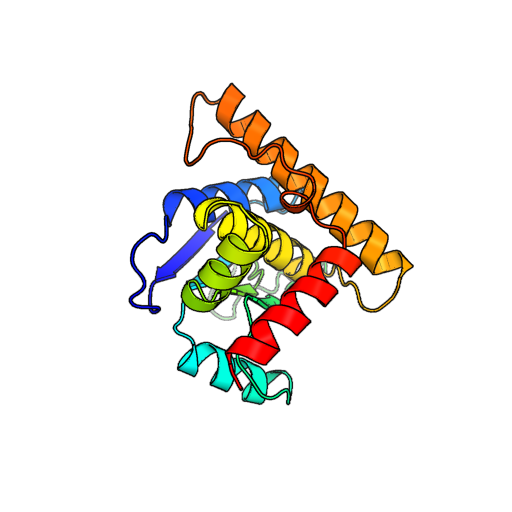.06 173 PHE A C 1
ATOM 1313 O O . PHE A 1 173 ? -4.463 12.515 -1.828 1.00 87.06 173 PHE A O 1
ATOM 1320 N N . PRO A 1 174 ? -3.039 11.168 -0.696 1.00 87.50 174 PRO A N 1
ATOM 1321 C CA . PRO A 1 174 ? -1.872 12.017 -0.865 1.00 87.50 174 PRO A CA 1
ATOM 1322 C C . PRO A 1 174 ? -1.458 12.105 -2.335 1.00 87.50 174 PRO A C 1
ATOM 1324 O O . PRO A 1 174 ? -1.674 11.180 -3.125 1.00 87.50 174 PRO A O 1
ATOM 1327 N N . SER A 1 175 ? -0.847 13.231 -2.698 1.00 88.25 175 SER A N 1
ATOM 1328 C CA . SER A 1 175 ? 0.020 13.293 -3.873 1.00 88.25 175 SER A CA 1
ATOM 1329 C C . SER A 1 175 ? 1.395 12.708 -3.544 1.00 88.25 175 SER A C 1
ATOM 1331 O O . SER A 1 175 ? 1.747 12.551 -2.376 1.00 88.25 175 SER A O 1
ATOM 1333 N N . ALA A 1 176 ? 2.206 12.441 -4.560 1.00 84.94 176 ALA A N 1
ATOM 1334 C CA . ALA A 1 176 ? 3.578 12.001 -4.345 1.00 84.94 176 ALA A CA 1
ATOM 1335 C C . ALA A 1 176 ? 4.425 13.023 -3.578 1.00 84.94 176 ALA A C 1
ATOM 1337 O O . ALA A 1 176 ? 5.171 12.644 -2.688 1.00 84.94 176 ALA A O 1
ATOM 1338 N N . ALA A 1 177 ? 4.229 14.323 -3.821 1.00 85.19 177 ALA A N 1
ATOM 1339 C CA . ALA A 1 177 ? 4.896 15.371 -3.050 1.00 85.19 177 ALA A CA 1
ATOM 1340 C C . ALA A 1 177 ? 4.480 15.368 -1.565 1.00 85.19 177 ALA A C 1
ATOM 1342 O O . ALA A 1 177 ? 5.303 15.625 -0.684 1.00 85.19 177 ALA A O 1
ATOM 1343 N N . ASP A 1 178 ? 3.205 15.069 -1.272 1.00 87.00 178 ASP A N 1
ATOM 1344 C CA . ASP A 1 178 ? 2.752 14.890 0.113 1.00 87.00 178 ASP A CA 1
ATOM 1345 C C . ASP A 1 178 ? 3.406 13.656 0.749 1.00 87.00 178 ASP A C 1
ATOM 1347 O O . ASP A 1 178 ? 3.696 13.687 1.946 1.00 87.00 178 ASP A O 1
ATOM 1351 N N . ARG A 1 179 ? 3.638 12.596 -0.042 1.00 88.19 179 ARG A N 1
ATOM 1352 C CA . ARG A 1 179 ? 4.293 11.364 0.407 1.00 88.19 179 ARG A CA 1
ATOM 1353 C C . ARG A 1 179 ? 5.776 11.577 0.689 1.00 88.19 179 ARG A C 1
ATOM 1355 O O . ARG A 1 179 ? 6.194 11.328 1.808 1.00 88.19 179 ARG A O 1
ATOM 1362 N N . GLU A 1 180 ? 6.514 12.167 -0.244 1.00 85.38 180 GLU A N 1
ATOM 1363 C CA . GLU A 1 180 ? 7.934 12.503 -0.073 1.00 85.38 180 GLU A CA 1
ATOM 1364 C C . GLU A 1 180 ? 8.157 13.382 1.170 1.00 85.38 180 GLU A C 1
ATOM 1366 O O . GLU A 1 180 ? 8.994 13.079 2.014 1.00 85.38 180 GLU A O 1
ATOM 1371 N N . THR A 1 181 ? 7.329 14.418 1.359 1.00 86.88 181 THR A N 1
ATOM 1372 C CA . THR A 1 181 ? 7.409 15.286 2.550 1.00 86.88 181 THR A CA 1
ATOM 1373 C C . THR A 1 181 ? 7.159 14.513 3.851 1.00 86.88 181 THR A C 1
ATOM 1375 O O . THR A 1 181 ? 7.729 14.835 4.895 1.00 86.88 181 THR A O 1
ATOM 1378 N N . LEU A 1 182 ? 6.247 13.539 3.820 1.00 86.50 182 LEU A N 1
ATOM 1379 C CA . LEU A 1 182 ? 5.925 12.715 4.978 1.00 86.50 182 LEU A CA 1
ATOM 1380 C C . LEU A 1 182 ? 7.074 11.757 5.298 1.00 86.50 182 LEU A C 1
ATOM 1382 O O . LEU A 1 182 ? 7.431 11.637 6.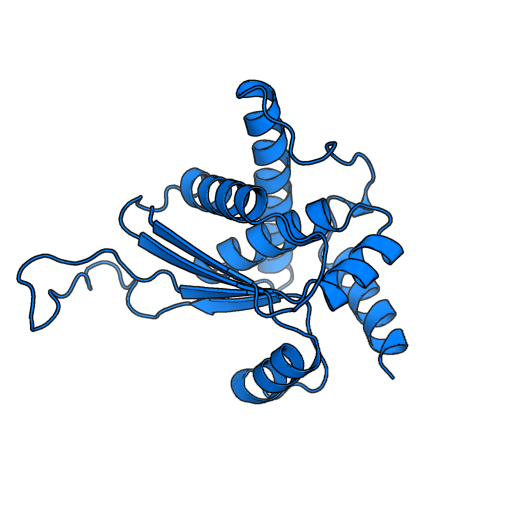466 1.00 86.50 182 LEU A O 1
ATOM 1386 N N . ASP A 1 183 ? 7.669 11.137 4.285 1.00 85.31 183 ASP A N 1
ATOM 1387 C CA . ASP A 1 183 ? 8.775 10.196 4.453 1.00 85.31 183 ASP A CA 1
ATOM 1388 C C . ASP A 1 183 ? 10.021 10.912 4.990 1.00 85.31 183 ASP A C 1
ATOM 1390 O O . ASP A 1 183 ? 10.575 10.481 5.997 1.00 85.31 183 ASP A O 1
ATOM 1394 N N . GLU A 1 184 ? 10.359 12.099 4.468 1.00 84.25 184 GLU A N 1
ATOM 1395 C CA . GLU A 1 184 ? 11.429 12.944 5.026 1.00 84.25 184 GLU A CA 1
ATOM 1396 C C . GLU A 1 184 ? 11.197 13.290 6.508 1.00 84.25 184 GLU A C 1
ATOM 1398 O O . GLU A 1 184 ? 12.133 13.324 7.314 1.00 84.25 184 GLU A O 1
ATOM 1403 N N . GLN A 1 185 ? 9.943 13.563 6.886 1.00 84.94 185 GLN A N 1
ATOM 1404 C CA . GLN A 1 185 ? 9.588 13.860 8.271 1.00 84.94 185 GLN A CA 1
ATOM 1405 C C . GLN A 1 185 ? 9.784 12.629 9.167 1.00 84.94 185 GLN A C 1
ATOM 1407 O O . GLN A 1 185 ? 10.308 12.753 10.275 1.00 84.94 185 GLN A O 1
ATOM 1412 N N . ILE A 1 186 ? 9.371 11.451 8.703 1.00 84.81 186 ILE A N 1
ATOM 1413 C CA . ILE A 1 186 ? 9.467 10.213 9.474 1.00 84.81 186 ILE A CA 1
ATOM 1414 C C . ILE A 1 186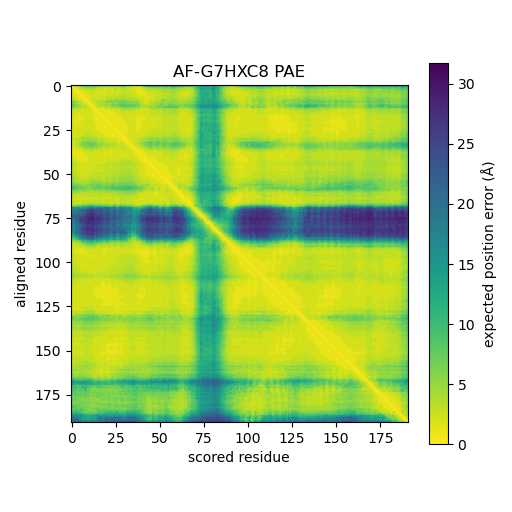 ? 10.916 9.715 9.567 1.00 84.81 186 ILE A C 1
ATOM 1416 O O . ILE A 1 186 ? 11.329 9.286 10.645 1.00 84.81 186 ILE A O 1
ATOM 1420 N N . ASP A 1 187 ? 11.722 9.854 8.516 1.00 75.75 187 ASP A N 1
ATOM 1421 C CA . ASP A 1 187 ? 13.145 9.488 8.523 1.00 75.75 187 ASP A CA 1
ATOM 1422 C C . ASP A 1 187 ? 13.944 10.284 9.561 1.00 75.75 187 ASP A C 1
ATOM 1424 O O . ASP A 1 187 ? 14.864 9.762 10.201 1.00 75.75 187 ASP A O 1
ATOM 1428 N N . THR A 1 188 ? 13.567 11.544 9.804 1.00 68.94 188 THR A N 1
ATOM 1429 C CA . THR A 1 188 ? 14.165 12.325 10.898 1.00 68.94 188 THR A CA 1
ATOM 1430 C C . THR A 1 188 ? 13.785 11.835 12.295 1.00 68.94 188 THR A C 1
ATOM 1432 O O . THR A 1 188 ? 14.526 12.112 13.233 1.00 68.94 188 THR A O 1
ATOM 1435 N N . ASP A 1 189 ? 12.691 11.086 12.449 1.00 65.12 189 ASP A N 1
ATOM 1436 C CA . ASP A 1 189 ? 12.275 10.492 13.728 1.00 65.12 189 ASP A CA 1
ATOM 1437 C C . ASP A 1 189 ? 12.956 9.131 14.006 1.00 65.12 189 ASP A C 1
ATOM 1439 O O . ASP A 1 189 ? 12.825 8.584 15.108 1.00 65.12 189 ASP A O 1
ATOM 1443 N N . PHE A 1 190 ? 13.658 8.557 13.021 1.00 64.19 190 PHE A N 1
ATOM 1444 C CA . PHE A 1 190 ? 14.439 7.320 13.160 1.00 64.19 190 PHE A CA 1
ATOM 1445 C C . PHE A 1 190 ? 15.949 7.552 13.373 1.00 64.19 190 PHE A C 1
ATOM 1447 O O . PHE A 1 190 ? 16.636 6.616 13.788 1.00 64.19 190 PHE A O 1
ATOM 1454 N N . ASN A 1 191 ? 16.443 8.780 13.165 1.00 52.31 191 ASN A N 1
ATOM 1455 C CA . ASN A 1 191 ? 17.832 9.210 13.410 1.00 52.31 191 ASN A CA 1
ATOM 1456 C C . ASN A 1 191 ? 18.022 9.915 14.766 1.00 52.31 191 ASN A C 1
ATOM 1458 O O . ASN A 1 191 ? 19.114 9.760 15.366 1.00 52.31 191 ASN A O 1
#

Secondary structure (DSSP, 8-state):
-EEEEEE-S--TT--HHHHHHHHHHHHHHTT--SSEEEEEEE--HHHHHHHHHHHH---S--SEEEEE-TT--TT--PPPTT-SS-PPEEEEEEEE-HHHHHHHHHHHTS-HHHHHHHHHHHHHHHHTT---SSHHHHHHHHHHHHHHHHHHHHHHHHHT--SSPPP-SGGGS--HHHHHHHHHHHHHHH-

InterPro domains:
  IPR002036 Endoribonuclease YbeY [MF_00009] (19-163)
  IPR002036 Endoribonuclease YbeY [PF02130] (17-151)
  IPR002036 Endoribonuclease YbeY [PTHR46986] (30-151)
  IPR002036 Endoribonuclease YbeY [TIGR00043] (13-152)
  IPR020549 Endoribonuclease YbeY, conserved site [PS01306] (122-132)
  IPR023091 Metalloprotease catalytic domain superfamily, predicted [G3DSA:3.40.390.30] (2-157)

Nearest PDB structures (foldseek):
  7y7o-assembly1_A  TM=9.079E-01  e=9.347E-13  Staphylococcus aureus subsp. aureus Mu50
  1oz9-assembly1_A  TM=8.676E-01  e=4.026E-12  Aquifex aeolicus
  1xm5-assembly1_A  TM=8.690E-01  e=7.468E-11  Escherichia coli
  1tvi-assembly1_A  TM=6.513E-01  e=6.769E-07  Thermotoga maritima
  1xax-assembly1_A  TM=5.611E-01  e=9.849E-08  Haemophilus influenzae